Protein AF-A0AAU4DEL6-F1 (afdb_monomer_lite)

Foldseek 3Di:
DDDDDDDDDDDDDDDDDDDDDDDDDDDPPDDDCDDPNDGDPPDDDDPVPVPDDDDDDDDDPVNDPLLVVQCVPQNPLSQLLLCCLQPVDDPLLVVQCDSQLSVQLSVCLVVVHDSQVSTDADDDPDGDPHDCPSSVCVSVVHDDLAPVVCLVVLVVLLVVLVVQVVVDLVGDPSLVSLLSNQLSDDPVSCVVSVVSNLSSLLSHRPVSLVVQCPPDDPSSNVSSVVSVVSSVD

Secondary structure (DSSP, 8-state):
--------------------------------SEETTEE--PPPPPGGGTT---------TTSS-HHHHHHHHHTHHHHHHHHHHHHT--HHHHHH--HHHHHHHHHHHTTT--GGGGS-EEETTEE-----HHHHHHHTT-----HHHHHHTHHHHHHHHHHHHHH-SS--HHHHHHHHHHHTS-HHHHHHTHHHHHHHHHHS-HHHHHGGGSS--HHHHHHHHHHHHHTT-

Radius of gyration: 30.41 Å; chains: 1; bounding box: 71×53×99 Å

Sequence (233 aa):
MAPPTGGCGAPSPVRRRSGCAACPGGRRLQNPPYHLGRKLQVARNNIAQATRFTVSLRIDPADIPANEWLIARYGTVAETVLEWWKNDLDEDGRAWISKRTMERLIKLHGRGLPLEMGTVYLGDGEYAPVPLTAQLDRLAGRRATGLREIARELPAWEARLRSAAEQSTEGANDTDLVHQAIANAELSQLRRHRAAVTRLVALLPPKLRSTYLVGASEDHQRYWMEVFAASRR

Structure (mmCIF, N/CA/C/O backbone):
data_AF-A0AAU4DEL6-F1
#
_entry.id   AF-A0AAU4DEL6-F1
#
loop_
_atom_site.group_PDB
_atom_site.id
_atom_site.type_symbol
_atom_site.label_atom_id
_atom_site.label_alt_id
_atom_site.label_comp_id
_atom_site.label_asym_id
_atom_site.label_entity_id
_atom_site.label_seq_id
_atom_site.pdbx_PDB_ins_code
_atom_site.Cartn_x
_atom_site.Cartn_y
_atom_site.Cartn_z
_atom_site.occupancy
_atom_site.B_iso_or_equiv
_atom_site.auth_seq_id
_atom_site.auth_comp_id
_atom_site.auth_asym_id
_atom_site.auth_atom_id
_atom_site.pdbx_PDB_model_num
ATOM 1 N N . MET A 1 1 ? 46.402 10.983 -73.026 1.00 39.66 1 MET A N 1
ATOM 2 C CA . MET A 1 1 ? 46.515 10.409 -71.664 1.00 39.66 1 MET A CA 1
ATOM 3 C C . MET A 1 1 ? 45.785 11.344 -70.699 1.00 39.66 1 MET A C 1
ATOM 5 O O . MET A 1 1 ? 45.910 12.543 -70.902 1.00 39.66 1 MET A O 1
ATOM 9 N N . ALA A 1 2 ? 44.973 10.838 -69.757 1.00 40.94 2 ALA A N 1
ATOM 10 C CA . ALA A 1 2 ? 44.126 11.622 -68.824 1.00 40.94 2 ALA A CA 1
ATOM 11 C C . ALA A 1 2 ? 43.513 10.709 -67.722 1.00 40.94 2 ALA A C 1
ATOM 13 O O . ALA A 1 2 ? 43.508 9.498 -67.964 1.00 40.94 2 ALA A O 1
ATOM 14 N N . PRO A 1 3 ? 42.907 11.213 -66.605 1.00 66.94 3 PRO A N 1
ATOM 15 C CA . PRO A 1 3 ? 42.892 12.569 -66.017 1.00 66.94 3 PRO A CA 1
ATOM 16 C C . PRO A 1 3 ? 43.730 12.610 -64.689 1.00 66.94 3 PRO A C 1
ATOM 18 O O . PRO A 1 3 ? 44.940 12.553 -64.905 1.00 66.94 3 PRO A O 1
ATOM 21 N N . PRO A 1 4 ? 43.289 12.628 -63.384 1.00 55.12 4 PRO A N 1
ATOM 22 C CA . PRO A 1 4 ? 41.994 12.878 -62.687 1.00 55.12 4 PRO A CA 1
ATOM 23 C C . PRO A 1 4 ? 41.989 13.863 -61.450 1.00 55.12 4 PRO A C 1
ATOM 25 O O . PRO A 1 4 ? 42.859 13.827 -60.593 1.00 55.12 4 PRO A O 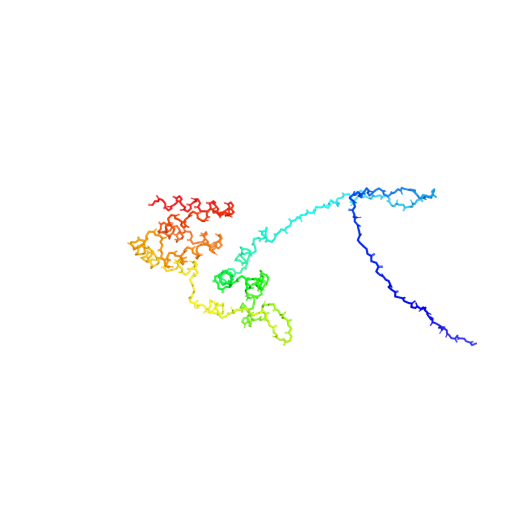1
ATOM 28 N N . THR A 1 5 ? 40.905 14.651 -61.306 1.00 43.62 5 THR A N 1
ATOM 29 C CA . THR A 1 5 ? 40.149 15.060 -60.065 1.00 43.62 5 THR A CA 1
ATOM 30 C C . THR A 1 5 ? 40.777 15.640 -58.755 1.00 43.62 5 THR A C 1
ATOM 32 O O . THR A 1 5 ? 41.512 14.944 -58.063 1.00 43.62 5 THR A O 1
ATOM 35 N N . GLY A 1 6 ? 40.248 16.797 -58.276 1.00 35.41 6 GLY A N 1
ATOM 36 C CA . GLY A 1 6 ? 40.197 17.257 -56.847 1.00 35.41 6 GLY A CA 1
ATOM 37 C C . GLY A 1 6 ? 40.356 18.793 -56.620 1.00 35.41 6 GLY A C 1
ATOM 38 O O . GLY A 1 6 ? 40.948 19.443 -57.471 1.00 35.41 6 GLY A O 1
ATOM 39 N N . GLY A 1 7 ? 39.877 19.471 -55.546 1.00 33.66 7 GLY A N 1
ATOM 40 C CA . GLY A 1 7 ? 38.820 19.143 -54.553 1.00 33.66 7 GLY A CA 1
ATOM 41 C C . GLY A 1 7 ? 38.762 20.004 -53.242 1.00 33.66 7 GLY A C 1
ATOM 42 O O . GLY A 1 7 ? 39.502 19.702 -52.316 1.00 33.66 7 GLY A O 1
ATOM 43 N N . CYS A 1 8 ? 37.799 20.950 -53.106 1.00 34.50 8 CYS A N 1
ATOM 44 C CA . CYS A 1 8 ? 37.372 21.702 -51.872 1.00 34.50 8 CYS A CA 1
ATOM 45 C C . CYS A 1 8 ? 38.402 22.655 -51.177 1.00 34.50 8 CYS A C 1
ATOM 47 O O . CYS A 1 8 ? 39.580 22.608 -51.499 1.00 34.50 8 CYS A O 1
ATOM 49 N N . GLY A 1 9 ? 38.062 23.592 -50.258 1.00 32.12 9 GLY A N 1
ATOM 50 C CA . GLY A 1 9 ? 36.798 23.959 -49.563 1.00 32.12 9 GLY A CA 1
ATOM 51 C C . GLY A 1 9 ? 36.820 25.373 -48.891 1.00 32.12 9 GLY A C 1
ATOM 52 O O . GLY A 1 9 ? 37.677 26.185 -49.223 1.00 32.12 9 GLY A O 1
ATOM 53 N N . ALA A 1 10 ? 35.874 25.696 -47.982 1.00 33.44 10 ALA A N 1
ATOM 54 C CA . ALA A 1 10 ? 35.518 27.075 -47.537 1.00 33.44 10 ALA A CA 1
ATOM 55 C C . ALA A 1 10 ? 35.782 27.414 -46.025 1.00 33.44 10 ALA A C 1
ATOM 57 O O . ALA A 1 10 ? 36.076 26.493 -45.263 1.00 33.44 10 ALA A O 1
ATOM 58 N N . PRO A 1 11 ? 35.687 28.698 -45.566 1.00 40.56 11 PRO A N 1
ATOM 59 C CA . PRO A 1 11 ? 36.192 29.154 -44.250 1.00 40.56 11 PRO A CA 1
ATOM 60 C C . PRO A 1 11 ? 35.156 29.421 -43.113 1.00 40.56 11 PRO A C 1
ATOM 62 O O . PRO A 1 11 ? 33.951 29.239 -43.258 1.00 40.56 11 PRO A O 1
ATOM 65 N N . SER A 1 12 ? 35.701 29.860 -41.965 1.00 30.39 12 SER A N 1
ATOM 66 C CA . SER A 1 12 ? 35.171 29.967 -40.579 1.00 30.39 12 SER A CA 1
ATOM 67 C C . SER A 1 12 ? 34.468 31.336 -40.225 1.00 30.39 12 SER A C 1
ATOM 69 O O . SER A 1 12 ? 34.130 32.065 -41.150 1.00 30.39 12 SER A O 1
ATOM 71 N N . PRO A 1 13 ? 34.264 31.778 -38.944 1.00 59.31 13 PRO A N 1
ATOM 72 C CA . PRO A 1 13 ? 33.252 31.281 -37.976 1.00 59.31 13 PRO A CA 1
ATOM 73 C C . PRO A 1 13 ? 32.582 32.352 -37.022 1.00 59.31 13 PRO A C 1
ATOM 75 O O . PRO A 1 13 ? 32.834 33.544 -37.117 1.00 59.31 13 PRO A O 1
ATOM 78 N N . VAL A 1 14 ? 31.847 31.880 -35.986 1.00 38.12 14 VAL A N 1
ATOM 79 C CA . VAL A 1 14 ? 31.623 32.477 -34.621 1.00 38.12 14 VAL A CA 1
ATOM 80 C C . VAL A 1 14 ? 30.627 33.658 -34.368 1.00 38.12 14 VAL A C 1
ATOM 82 O O . VAL A 1 14 ? 30.887 34.820 -34.636 1.00 38.12 14 VAL A O 1
ATOM 85 N N . ARG A 1 15 ? 29.539 33.305 -33.645 1.00 39.69 15 ARG A N 1
ATOM 86 C CA . ARG A 1 15 ? 28.787 33.960 -32.522 1.00 39.69 15 ARG A CA 1
ATOM 87 C C . ARG A 1 15 ? 28.715 35.499 -32.328 1.00 39.69 15 ARG A C 1
ATOM 89 O O . ARG A 1 15 ? 29.732 36.148 -32.110 1.00 39.69 15 ARG A O 1
ATOM 96 N N . ARG A 1 16 ? 27.509 35.962 -31.928 1.00 31.00 16 ARG A N 1
ATOM 97 C CA . ARG A 1 16 ? 27.265 36.719 -30.661 1.00 31.00 16 ARG A CA 1
ATOM 98 C C . ARG A 1 16 ? 25.814 36.553 -30.135 1.00 31.00 16 ARG A C 1
ATOM 100 O O . ARG A 1 16 ? 25.027 35.842 -30.748 1.00 31.00 16 ARG A O 1
ATOM 107 N N . ARG A 1 17 ? 25.524 37.097 -28.939 1.00 36.41 17 ARG A N 1
ATOM 108 C CA . ARG A 1 17 ? 24.220 37.060 -28.208 1.00 36.41 17 ARG A CA 1
ATOM 109 C C . ARG A 1 17 ? 23.292 38.209 -28.708 1.00 36.41 17 ARG A C 1
ATOM 111 O O . ARG A 1 17 ? 23.746 38.957 -29.562 1.00 36.41 17 ARG A O 1
ATOM 118 N N . SER A 1 18 ? 22.051 38.481 -28.269 1.00 33.19 18 SER A N 1
ATOM 119 C CA . SER A 1 18 ? 21.170 38.046 -27.149 1.00 33.19 18 SER A CA 1
ATOM 120 C C . SER A 1 18 ? 19.751 38.622 -27.375 1.00 33.19 18 SER A C 1
ATOM 122 O O . SER A 1 18 ? 19.644 39.646 -28.041 1.00 33.19 18 SER A O 1
ATOM 124 N N . GLY A 1 19 ? 18.699 38.085 -26.735 1.00 27.64 19 GLY A N 1
ATOM 125 C CA . GLY A 1 19 ? 17.426 38.816 -26.549 1.00 27.64 19 GLY A CA 1
ATOM 126 C C . GLY A 1 19 ? 16.164 37.946 -26.470 1.00 27.64 19 GLY A C 1
ATOM 127 O O . GLY A 1 19 ? 16.015 36.999 -27.235 1.00 27.64 19 GLY A O 1
ATOM 128 N N . CYS A 1 20 ? 15.244 38.291 -25.564 1.00 34.66 20 CYS A N 1
ATOM 129 C CA . CYS A 1 20 ? 13.893 37.719 -25.473 1.00 34.66 20 CYS A CA 1
ATOM 130 C C . CYS A 1 20 ? 12.864 38.688 -26.077 1.00 34.66 20 CYS A C 1
ATOM 132 O O . CYS A 1 20 ? 13.035 39.889 -25.891 1.00 34.66 20 CYS A O 1
ATOM 134 N N . ALA A 1 21 ? 11.764 38.185 -26.660 1.00 35.78 21 ALA A N 1
ATOM 135 C CA . ALA A 1 21 ? 10.404 38.729 -26.471 1.00 35.78 21 ALA A CA 1
ATOM 136 C C . ALA A 1 21 ? 9.321 37.940 -27.245 1.00 35.78 21 ALA A C 1
ATOM 138 O O . ALA A 1 21 ? 9.569 37.416 -28.323 1.00 35.78 21 ALA A O 1
ATOM 139 N N . ALA A 1 22 ? 8.113 37.931 -26.670 1.00 33.72 22 ALA A N 1
ATOM 140 C CA . ALA A 1 22 ? 6.789 37.824 -27.301 1.00 33.72 22 ALA A CA 1
ATOM 141 C C . ALA A 1 22 ? 6.581 36.913 -28.538 1.00 33.72 22 ALA A C 1
ATOM 143 O O . ALA A 1 22 ? 6.872 37.277 -29.674 1.00 33.72 22 ALA A O 1
ATOM 144 N N . CYS A 1 23 ? 5.849 35.812 -28.333 1.00 27.97 23 CYS A N 1
ATOM 145 C CA . CYS A 1 23 ? 5.047 35.163 -29.377 1.00 27.97 23 CYS A CA 1
ATOM 146 C C . CYS A 1 23 ? 3.547 35.425 -29.123 1.00 27.97 23 CYS A C 1
ATOM 148 O O . CYS A 1 23 ? 2.923 34.645 -28.401 1.00 27.97 23 CYS A O 1
ATOM 150 N N . PRO A 1 24 ? 2.944 36.496 -29.676 1.00 38.00 24 PRO A N 1
ATOM 151 C CA . PRO A 1 24 ? 1.492 36.656 -29.657 1.00 38.00 24 PRO A CA 1
ATOM 152 C C . PRO A 1 24 ? 0.825 35.574 -30.524 1.00 38.00 24 PRO A C 1
ATOM 154 O O . PRO A 1 24 ? 1.341 35.183 -31.574 1.00 38.00 24 PRO A O 1
ATOM 157 N N . GLY A 1 25 ? -0.322 35.061 -30.076 1.00 47.31 25 GLY A N 1
ATOM 158 C CA . GLY A 1 25 ? -1.043 33.992 -30.772 1.00 47.31 25 GLY A CA 1
ATOM 159 C C . GLY A 1 25 ? -1.716 34.464 -32.067 1.00 47.31 25 GLY A C 1
ATOM 160 O O . GLY A 1 25 ? -2.221 35.579 -32.136 1.00 47.31 25 GLY A O 1
ATOM 161 N N . GLY A 1 26 ? -1.770 33.594 -33.084 1.00 39.62 26 GLY A N 1
ATOM 162 C CA . GLY A 1 26 ? -2.508 33.885 -34.322 1.00 39.62 26 GLY A CA 1
ATOM 163 C C . GLY A 1 26 ? -1.956 33.232 -35.589 1.00 39.62 26 GLY A C 1
ATOM 164 O O . GLY A 1 26 ? -1.558 33.931 -36.516 1.00 39.62 26 GLY A O 1
ATOM 165 N N . ARG A 1 27 ? -1.957 31.894 -35.685 1.00 36.97 27 ARG A N 1
ATOM 166 C CA . ARG A 1 27 ? -1.540 31.193 -36.917 1.00 36.97 27 ARG A CA 1
ATOM 167 C C . ARG A 1 27 ? -2.744 30.807 -37.792 1.00 36.97 27 ARG A C 1
ATOM 169 O O . ARG A 1 27 ? -3.165 29.654 -37.816 1.00 36.97 27 ARG A O 1
ATOM 176 N N . ARG A 1 28 ? -3.285 31.772 -38.553 1.00 36.47 28 ARG A N 1
ATOM 177 C CA . ARG A 1 28 ? -4.165 31.477 -39.705 1.00 36.47 28 ARG A CA 1
ATOM 178 C C . ARG A 1 28 ? -3.339 30.757 -40.776 1.00 36.47 28 ARG A C 1
ATOM 180 O O . ARG A 1 28 ? -2.631 31.406 -41.539 1.00 36.47 28 ARG A O 1
ATOM 187 N N . LEU A 1 29 ? -3.424 29.429 -40.853 1.00 48.41 29 LEU A N 1
ATOM 188 C CA . LEU A 1 29 ? -2.670 28.641 -41.836 1.00 48.41 29 LEU A CA 1
ATOM 189 C C . LEU A 1 29 ? -3.353 28.600 -43.222 1.00 48.41 29 LEU A C 1
ATOM 191 O O . LEU A 1 29 ? -3.592 27.534 -43.783 1.00 48.41 29 LEU A O 1
ATOM 195 N N . GLN A 1 30 ? -3.667 29.769 -43.784 1.00 47.97 30 GLN A N 1
ATOM 196 C CA . GLN A 1 30 ? -4.041 29.898 -45.194 1.00 47.97 30 GLN A CA 1
ATOM 197 C C . GLN A 1 30 ? -2.790 30.248 -46.001 1.00 47.97 30 GLN A C 1
ATOM 199 O O . GLN A 1 30 ? -2.376 31.402 -46.045 1.00 47.97 30 GLN A O 1
ATOM 204 N N . ASN A 1 31 ? -2.179 29.241 -46.629 1.00 48.47 31 ASN A N 1
ATOM 205 C CA . ASN A 1 31 ? -1.089 29.459 -47.577 1.00 48.47 31 ASN A CA 1
ATOM 206 C C . ASN A 1 31 ? -1.680 30.078 -48.863 1.00 48.47 31 ASN A C 1
ATOM 208 O O . ASN A 1 31 ? -2.509 29.418 -49.500 1.00 48.47 31 ASN A O 1
ATOM 212 N N . PRO A 1 32 ? -1.350 31.331 -49.234 1.00 48.78 32 PRO A N 1
ATOM 213 C CA . PRO A 1 32 ? -2.010 32.000 -50.348 1.00 48.78 32 PRO A CA 1
ATOM 214 C C . PRO A 1 32 ? -1.657 31.316 -51.684 1.00 48.78 32 PRO A C 1
ATOM 216 O O . PRO A 1 32 ? -0.488 31.020 -51.927 1.00 48.78 32 PRO A O 1
ATOM 219 N N . PRO A 1 33 ? -2.626 31.093 -52.596 1.00 53.59 33 PRO A N 1
ATOM 220 C CA . PRO A 1 33 ? -2.383 30.382 -53.859 1.00 53.59 33 PRO A CA 1
ATOM 221 C C . PRO A 1 33 ? -1.513 31.153 -54.875 1.00 53.59 33 PRO A C 1
ATOM 223 O O . PRO A 1 33 ? -1.195 30.628 -55.945 1.00 53.59 33 PRO A O 1
ATOM 226 N N . TYR A 1 34 ? -1.118 32.386 -54.547 1.00 56.31 34 TYR A N 1
ATOM 227 C CA . TYR A 1 34 ? -0.270 33.257 -55.354 1.00 56.31 34 TYR A CA 1
ATOM 228 C C . TYR A 1 34 ? 0.730 33.991 -54.460 1.00 56.31 34 TYR A C 1
ATOM 230 O O . TYR A 1 34 ? 0.371 34.469 -53.383 1.00 56.31 34 TYR A O 1
ATOM 238 N N . HIS A 1 35 ? 1.961 34.150 -54.943 1.00 51.38 35 HIS A N 1
ATOM 239 C CA . HIS A 1 35 ? 2.954 35.045 -54.352 1.00 51.38 35 HIS A CA 1
ATOM 240 C C . HIS A 1 35 ? 3.655 35.815 -55.477 1.00 51.38 35 HIS A C 1
ATOM 242 O O . HIS A 1 35 ? 4.060 35.215 -56.473 1.00 51.38 35 HIS A O 1
ATOM 248 N N . LEU A 1 36 ? 3.739 37.146 -55.349 1.00 49.78 36 LEU A N 1
ATOM 249 C CA . LEU A 1 36 ? 4.329 38.059 -56.346 1.00 49.78 36 LEU A CA 1
ATOM 250 C C . LEU A 1 36 ? 3.878 37.762 -57.796 1.00 49.78 36 LEU A C 1
ATOM 252 O O . LEU A 1 36 ? 4.686 37.607 -58.708 1.00 49.78 36 LEU A O 1
ATOM 256 N N . GLY A 1 37 ? 2.563 37.613 -57.993 1.00 59.66 37 GLY A N 1
ATOM 257 C CA . GLY A 1 37 ? 1.937 37.368 -59.300 1.00 59.66 37 GLY A CA 1
ATOM 258 C C . GLY A 1 37 ? 2.135 35.963 -59.889 1.00 59.66 37 GLY A C 1
ATOM 259 O O . GLY A 1 37 ? 1.442 35.606 -60.841 1.00 59.66 37 GLY A O 1
ATOM 260 N N . ARG A 1 38 ? 3.018 35.124 -59.331 1.00 46.03 38 ARG A N 1
ATOM 261 C CA . ARG A 1 38 ? 3.233 33.751 -59.812 1.00 46.03 38 ARG A CA 1
ATOM 262 C C . ARG A 1 38 ? 2.281 32.773 -59.124 1.00 46.03 38 ARG A C 1
ATOM 264 O O . ARG A 1 38 ? 2.127 32.777 -57.902 1.00 46.03 38 ARG A O 1
ATOM 271 N N . LYS A 1 39 ? 1.649 31.916 -59.930 1.00 50.72 39 LYS A N 1
ATOM 272 C CA . LYS A 1 39 ? 0.781 30.826 -59.469 1.00 50.72 39 LYS A CA 1
ATOM 273 C C . LYS A 1 39 ? 1.649 29.649 -59.030 1.00 50.72 39 LYS A C 1
ATOM 275 O O . LYS A 1 39 ? 2.275 28.999 -59.865 1.00 50.72 39 LYS A O 1
ATOM 280 N N . LEU A 1 40 ? 1.696 29.385 -57.730 1.00 52.69 40 LEU A N 1
ATOM 281 C CA . LEU A 1 40 ? 2.415 28.234 -57.188 1.00 52.69 40 LEU A CA 1
ATOM 282 C C . LEU A 1 40 ? 1.612 26.955 -57.462 1.00 52.69 40 LEU A C 1
ATOM 284 O O . LEU A 1 40 ? 0.390 26.945 -57.301 1.00 52.69 40 LEU A O 1
ATOM 288 N N . GLN A 1 41 ? 2.285 25.857 -57.825 1.00 49.84 41 GLN A N 1
ATOM 289 C CA . GLN A 1 41 ? 1.664 24.526 -57.843 1.00 49.84 41 GLN A CA 1
ATOM 290 C C . GLN A 1 41 ? 1.522 23.991 -56.410 1.00 49.84 41 GLN A C 1
ATOM 292 O O . GLN A 1 41 ? 2.148 23.011 -56.015 1.00 49.84 41 GLN A O 1
ATOM 297 N N . VAL A 1 42 ? 0.689 24.657 -55.609 1.00 53.28 42 VAL A N 1
ATOM 298 C CA . VAL A 1 42 ? 0.233 24.111 -54.332 1.00 53.28 42 VAL A CA 1
ATOM 299 C C . VAL A 1 42 ? -0.678 22.930 -54.656 1.00 53.28 42 VAL A C 1
ATOM 301 O O . VAL A 1 42 ? -1.713 23.105 -55.305 1.00 53.28 42 VAL A O 1
ATOM 304 N N . ALA A 1 43 ? -0.288 21.724 -54.242 1.00 46.25 43 ALA A N 1
ATOM 305 C CA . ALA A 1 43 ? -1.109 20.535 -54.431 1.00 46.25 43 ALA A CA 1
ATOM 306 C C . ALA A 1 43 ? -2.508 20.770 -53.838 1.00 46.25 43 ALA A C 1
ATOM 308 O O . ALA A 1 43 ? -2.633 21.240 -52.704 1.00 46.25 43 ALA A O 1
ATOM 309 N N . ARG A 1 44 ? -3.568 20.444 -54.596 1.00 48.69 44 ARG A N 1
ATOM 310 C CA . ARG A 1 44 ? -4.935 20.444 -54.053 1.00 48.69 44 ARG A CA 1
ATOM 311 C C . ARG A 1 44 ? -4.943 19.548 -52.819 1.00 48.69 44 ARG A C 1
ATOM 313 O O . ARG A 1 44 ? -4.550 18.388 -52.915 1.00 48.69 44 ARG A O 1
ATOM 320 N N . ASN A 1 45 ? -5.384 20.091 -51.684 1.00 50.34 45 ASN A N 1
ATOM 321 C CA . ASN A 1 45 ? -5.450 19.330 -50.445 1.00 50.34 45 ASN A CA 1
ATOM 322 C C . ASN A 1 45 ? -6.360 18.113 -50.668 1.00 50.34 45 ASN A C 1
ATOM 324 O O . ASN A 1 45 ? -7.533 18.268 -51.013 1.00 50.34 45 ASN A O 1
ATOM 328 N N . ASN A 1 46 ? -5.791 16.913 -50.569 1.00 48.31 46 ASN A N 1
ATOM 329 C CA . ASN A 1 46 ? -6.508 15.687 -50.880 1.00 48.31 46 ASN A CA 1
ATOM 330 C C . ASN A 1 46 ? -7.533 15.433 -49.769 1.00 48.31 46 ASN A C 1
ATOM 332 O O . ASN A 1 46 ? -7.179 15.438 -48.592 1.00 48.31 46 ASN A O 1
ATOM 336 N N . ILE A 1 47 ? -8.791 15.177 -50.135 1.00 51.31 47 ILE A N 1
ATOM 337 C CA . ILE A 1 47 ? -9.881 14.918 -49.181 1.00 51.31 47 ILE A CA 1
ATOM 338 C C . ILE A 1 47 ? -9.534 13.723 -48.268 1.00 51.31 47 ILE A C 1
ATOM 340 O O . ILE A 1 47 ? -9.880 13.729 -47.089 1.00 51.31 47 ILE A O 1
ATOM 344 N N . ALA A 1 48 ? -8.718 12.776 -48.748 1.00 48.69 48 ALA A N 1
ATOM 345 C CA . ALA A 1 48 ? -8.157 11.677 -47.956 1.00 48.69 48 ALA A CA 1
ATOM 346 C C . ALA A 1 48 ? -7.178 12.092 -46.824 1.00 48.69 48 ALA A C 1
ATOM 348 O O . ALA A 1 48 ? -6.738 11.231 -46.067 1.00 48.69 48 ALA A O 1
ATOM 349 N N . GLN A 1 49 ? -6.818 13.376 -46.683 1.00 48.38 49 GLN A N 1
ATOM 350 C CA . GLN A 1 49 ? -6.052 13.904 -45.538 1.00 48.38 49 GLN A CA 1
ATOM 351 C C . GLN A 1 49 ? -6.902 14.705 -44.533 1.00 48.38 49 GLN A C 1
ATOM 353 O O . GLN A 1 49 ? -6.374 15.137 -43.507 1.00 48.38 49 GLN A O 1
ATOM 358 N N . ALA A 1 50 ? -8.208 14.876 -44.769 1.00 47.97 50 ALA A N 1
ATOM 359 C CA . ALA A 1 50 ? -9.092 15.668 -43.904 1.00 47.97 50 ALA A CA 1
ATOM 360 C C . ALA A 1 50 ? -9.340 15.056 -42.505 1.00 47.97 50 ALA A C 1
ATOM 362 O O . ALA A 1 50 ? -9.859 15.731 -41.622 1.00 47.97 50 ALA A O 1
ATOM 363 N N . THR A 1 51 ? -8.951 13.800 -42.273 1.00 53.47 51 THR A N 1
ATOM 364 C CA . THR A 1 51 ? -9.162 13.047 -41.022 1.00 53.47 51 THR A CA 1
ATOM 365 C C . THR A 1 51 ? -8.068 13.228 -39.959 1.00 53.47 51 THR A C 1
ATOM 367 O O . THR A 1 51 ? -8.062 12.515 -38.957 1.00 53.47 51 THR A O 1
ATOM 370 N N . ARG A 1 52 ? -7.146 14.189 -40.117 1.00 56.56 52 ARG A N 1
ATOM 371 C CA . ARG A 1 52 ? -6.124 14.517 -39.101 1.00 56.56 52 ARG A CA 1
ATOM 372 C C . ARG A 1 52 ? -6.550 15.676 -38.196 1.00 56.56 52 ARG A C 1
ATOM 374 O O . ARG A 1 52 ? -6.018 16.780 -38.288 1.00 56.56 52 ARG A O 1
ATOM 381 N N . PHE A 1 53 ? -7.482 15.400 -37.288 1.00 63.53 53 PHE A N 1
ATOM 382 C CA . PHE A 1 53 ? -7.786 16.294 -36.169 1.00 63.53 53 PHE A CA 1
ATOM 383 C C . PHE A 1 53 ? -6.743 16.122 -35.057 1.00 63.53 53 PHE A C 1
ATOM 385 O O . PHE A 1 53 ? -6.584 15.031 -34.511 1.00 63.53 53 PHE A O 1
ATOM 392 N N . THR A 1 54 ? -6.032 17.194 -34.703 1.00 65.69 54 THR A N 1
ATOM 393 C CA . THR A 1 54 ? -5.069 17.175 -33.592 1.00 65.69 54 THR A CA 1
ATOM 394 C C . THR A 1 54 ? -5.806 17.250 -32.256 1.00 65.69 54 THR A C 1
ATOM 396 O O . THR A 1 54 ? -6.167 18.335 -31.806 1.00 65.69 54 THR A O 1
ATOM 399 N N . VAL A 1 55 ? -6.008 16.103 -31.607 1.00 72.31 55 VAL A N 1
ATOM 400 C CA . VAL A 1 55 ? -6.497 16.037 -30.222 1.00 72.31 55 VAL A CA 1
ATOM 401 C C . VAL A 1 55 ? -5.302 16.095 -29.271 1.00 72.31 55 VAL A C 1
ATOM 403 O O . VAL A 1 55 ? -4.474 15.188 -29.253 1.00 72.31 55 VAL A O 1
ATOM 406 N N . SER A 1 56 ? -5.206 17.160 -28.475 1.00 80.06 56 SER A N 1
ATOM 407 C CA . SER A 1 56 ? -4.190 17.307 -27.428 1.00 80.06 56 SER A CA 1
ATOM 408 C C . SER A 1 56 ? -4.767 16.931 -26.062 1.00 80.06 56 SER A C 1
ATOM 410 O O . SER A 1 56 ? -5.363 17.772 -25.386 1.00 80.06 56 SER A O 1
ATOM 412 N N . LEU A 1 57 ? -4.587 15.676 -25.651 1.00 83.69 57 LEU A N 1
ATOM 413 C CA . LEU A 1 57 ? -4.870 15.252 -24.281 1.00 83.69 57 LEU A CA 1
ATOM 414 C C . LEU A 1 57 ? -3.732 15.714 -23.358 1.00 83.69 57 LEU A C 1
ATOM 416 O O . LEU A 1 57 ? -2.559 15.493 -23.663 1.00 83.69 57 LEU A O 1
ATOM 420 N N . ARG A 1 58 ? -4.076 16.346 -22.234 1.00 79.62 58 ARG A N 1
ATOM 421 C CA . ARG A 1 58 ? -3.163 16.499 -21.094 1.00 79.62 58 ARG A CA 1
ATOM 422 C C . ARG A 1 58 ? -3.358 15.287 -20.187 1.00 79.62 58 ARG A C 1
ATOM 424 O O . ARG A 1 58 ? -4.494 14.871 -19.992 1.00 79.62 58 ARG A O 1
ATOM 431 N N . ILE A 1 59 ? -2.255 14.723 -19.709 1.00 80.38 59 ILE A N 1
ATOM 432 C CA . ILE A 1 59 ? -2.228 13.608 -18.762 1.00 80.38 59 ILE A CA 1
ATOM 433 C C . ILE A 1 59 ? -1.238 14.021 -17.682 1.00 80.38 59 ILE A C 1
ATOM 435 O O . ILE A 1 59 ? -0.045 14.158 -17.971 1.00 80.38 59 ILE A O 1
ATOM 439 N N . ASP A 1 60 ? -1.726 14.250 -16.473 1.00 76.19 60 ASP A N 1
ATOM 440 C CA . ASP A 1 60 ? -0.893 14.495 -15.304 1.00 76.19 60 ASP A CA 1
ATOM 441 C C . ASP A 1 60 ? -0.574 13.150 -14.607 1.00 76.19 60 ASP A C 1
ATOM 443 O O . ASP A 1 60 ? -1.296 12.166 -14.786 1.00 76.19 60 ASP A O 1
ATOM 447 N N . PRO A 1 61 ? 0.511 13.033 -13.812 1.00 73.62 61 PRO A N 1
ATOM 448 C CA . PRO A 1 61 ? 0.934 11.742 -13.249 1.00 73.62 61 PRO A CA 1
ATOM 449 C C . PRO A 1 61 ? -0.102 11.045 -12.349 1.00 73.62 61 PRO A C 1
ATOM 451 O O . PRO A 1 61 ? 0.002 9.839 -12.132 1.00 73.62 61 PRO A O 1
ATOM 454 N N . ALA A 1 62 ? -1.087 11.792 -11.837 1.00 71.44 62 ALA A N 1
ATOM 455 C CA . ALA A 1 62 ? -2.197 11.281 -11.036 1.00 71.44 62 ALA A CA 1
ATOM 456 C C . ALA A 1 62 ? -3.299 10.593 -11.870 1.00 71.44 62 ALA A C 1
ATOM 458 O O . ALA A 1 62 ? -4.008 9.742 -11.337 1.00 71.44 62 ALA A O 1
ATOM 459 N N . ASP A 1 63 ? -3.413 10.897 -13.169 1.00 74.81 63 ASP A N 1
ATOM 460 C CA . ASP A 1 63 ? -4.431 10.317 -14.064 1.00 74.81 63 ASP A CA 1
ATOM 461 C C . ASP A 1 63 ? -4.142 8.845 -14.416 1.00 74.81 63 ASP A C 1
ATOM 463 O O . ASP A 1 63 ? -4.980 8.143 -14.985 1.00 74.81 63 ASP A O 1
ATOM 467 N N . ILE A 1 64 ? -2.931 8.366 -14.111 1.00 80.44 64 ILE A N 1
ATOM 468 C CA . ILE A 1 64 ? -2.452 7.028 -14.454 1.00 80.44 64 ILE A CA 1
ATOM 469 C C . ILE A 1 64 ? -2.522 6.135 -13.201 1.00 80.44 64 ILE A C 1
ATOM 471 O O . ILE A 1 64 ? -1.691 6.299 -12.304 1.00 80.44 64 ILE A O 1
ATOM 475 N N . PRO A 1 65 ? -3.428 5.134 -13.1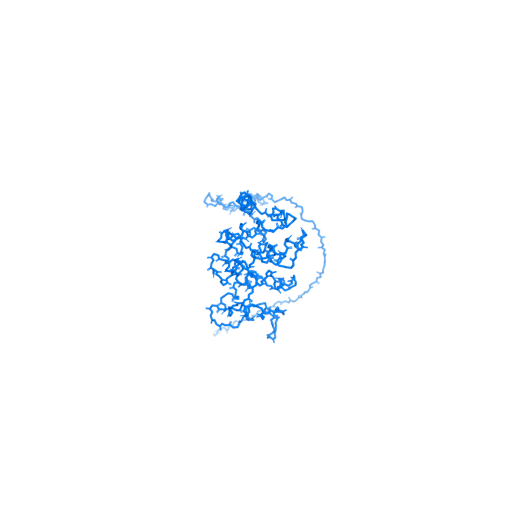30 1.00 84.62 65 PRO A N 1
ATOM 476 C CA . PRO A 1 65 ? -3.571 4.231 -11.979 1.00 84.62 65 PRO A CA 1
ATOM 477 C C . PRO A 1 65 ? -2.445 3.176 -11.928 1.00 84.62 65 PRO A C 1
ATOM 479 O O . PRO A 1 65 ? -2.664 1.967 -12.011 1.00 84.62 65 PRO A O 1
ATOM 482 N N . ALA A 1 66 ? -1.199 3.639 -11.819 1.00 87.56 66 ALA A N 1
ATOM 483 C CA . ALA A 1 66 ? 0.005 2.825 -11.958 1.00 87.56 66 ALA A CA 1
ATOM 484 C C . ALA A 1 66 ? 0.171 1.777 -10.845 1.00 87.56 66 ALA A C 1
ATOM 486 O O . ALA A 1 66 ? 0.710 0.704 -11.105 1.00 87.56 66 ALA A O 1
ATOM 487 N N . ASN A 1 67 ? -0.292 2.063 -9.623 1.00 90.38 67 ASN A N 1
ATOM 488 C CA . ASN A 1 67 ? -0.213 1.121 -8.503 1.00 90.38 67 ASN A CA 1
ATOM 489 C C . ASN A 1 67 ? -1.151 -0.078 -8.738 1.00 90.38 67 ASN A C 1
ATOM 491 O O . ASN A 1 67 ? -0.697 -1.220 -8.736 1.00 90.38 67 ASN A O 1
ATOM 495 N N . GLU A 1 68 ? -2.425 0.183 -9.047 1.00 89.38 68 GLU A N 1
ATOM 496 C CA . GLU A 1 68 ? -3.402 -0.856 -9.403 1.00 89.38 68 GLU A CA 1
ATOM 497 C C . GLU A 1 68 ? -2.988 -1.639 -10.655 1.00 89.38 68 GLU A C 1
ATOM 499 O O . GLU A 1 68 ? -3.139 -2.859 -10.697 1.00 89.38 68 GLU A O 1
ATOM 504 N N . TRP A 1 69 ? -2.378 -0.986 -11.653 1.00 92.12 69 TRP A N 1
ATOM 505 C CA . TRP A 1 69 ? -1.804 -1.689 -12.805 1.00 92.12 69 TRP A CA 1
ATOM 506 C C . TRP A 1 69 ? -0.659 -2.635 -12.406 1.00 92.12 69 TRP A C 1
ATOM 508 O O . TRP A 1 69 ? -0.604 -3.764 -12.895 1.00 92.12 69 TRP A O 1
ATOM 518 N N . LEU A 1 70 ? 0.239 -2.220 -11.502 1.00 93.31 70 LEU A N 1
ATOM 519 C CA . LEU A 1 70 ? 1.313 -3.081 -10.990 1.00 93.31 70 LEU A CA 1
ATOM 520 C C . LEU A 1 70 ? 0.747 -4.289 -10.226 1.00 93.31 70 LEU A C 1
ATOM 522 O O . LEU A 1 70 ? 1.197 -5.412 -10.467 1.00 93.31 70 LEU A O 1
ATOM 526 N N . ILE A 1 71 ? -0.261 -4.088 -9.370 1.00 92.56 71 ILE A N 1
ATOM 527 C CA . ILE A 1 71 ? -0.940 -5.171 -8.635 1.00 92.56 71 ILE A CA 1
ATOM 528 C C . ILE A 1 71 ? -1.656 -6.118 -9.603 1.00 92.56 71 ILE A C 1
ATOM 530 O O . ILE A 1 71 ? -1.440 -7.327 -9.546 1.00 92.56 71 ILE A O 1
ATOM 534 N N . ALA A 1 72 ? -2.434 -5.600 -10.554 1.00 92.06 72 ALA A N 1
ATOM 535 C CA . ALA A 1 72 ? -3.109 -6.418 -11.560 1.00 92.06 72 ALA A CA 1
ATOM 536 C C . ALA A 1 72 ? -2.124 -7.197 -12.454 1.00 92.06 72 ALA A C 1
ATOM 538 O O . ALA A 1 72 ? -2.440 -8.298 -12.908 1.00 92.06 72 ALA A O 1
ATOM 539 N N . ARG A 1 73 ? -0.924 -6.653 -12.710 1.00 93.88 73 ARG A N 1
ATOM 540 C CA . ARG A 1 73 ? 0.071 -7.265 -13.603 1.00 93.88 73 ARG A CA 1
ATOM 541 C C . ARG A 1 73 ? 1.024 -8.246 -12.915 1.00 93.88 73 ARG A C 1
ATOM 543 O O . ARG A 1 73 ? 1.488 -9.167 -13.595 1.00 93.88 73 ARG A O 1
ATOM 550 N N . TYR A 1 74 ? 1.342 -8.056 -11.634 1.00 93.31 74 TYR A N 1
ATOM 551 C CA . TYR A 1 74 ? 2.373 -8.827 -10.915 1.00 93.31 74 TYR A CA 1
ATOM 552 C C . TYR A 1 74 ? 1.940 -9.352 -9.528 1.00 93.31 74 TYR A C 1
ATOM 554 O O . TYR A 1 74 ? 2.716 -10.045 -8.869 1.00 93.31 74 TYR A O 1
ATOM 562 N N . GLY A 1 75 ? 0.711 -9.069 -9.087 1.00 90.62 75 GLY A N 1
ATOM 563 C CA . GLY A 1 75 ? 0.102 -9.638 -7.884 1.00 90.62 75 GLY A CA 1
ATOM 564 C C . GLY A 1 75 ? 0.818 -9.281 -6.579 1.00 90.62 75 GLY A C 1
ATOM 565 O O . GLY A 1 75 ? 1.273 -8.155 -6.377 1.00 90.62 75 GLY A O 1
ATOM 566 N N . THR A 1 76 ? 0.945 -10.269 -5.693 1.00 87.69 76 THR A N 1
ATOM 567 C CA . THR A 1 76 ? 1.476 -10.112 -4.328 1.00 87.69 76 THR A CA 1
ATOM 568 C C . THR A 1 76 ? 2.900 -9.553 -4.260 1.00 87.69 76 THR A C 1
ATOM 570 O O . THR A 1 76 ? 3.240 -8.897 -3.278 1.00 87.69 76 THR A O 1
ATOM 573 N N . VAL A 1 77 ? 3.724 -9.755 -5.295 1.00 90.56 77 VAL A N 1
ATOM 574 C CA . VAL A 1 77 ? 5.078 -9.174 -5.369 1.00 90.56 77 VAL A CA 1
ATOM 575 C C . VAL A 1 77 ? 5.013 -7.656 -5.584 1.00 90.56 77 VAL A C 1
ATOM 577 O O . VAL A 1 77 ? 5.810 -6.924 -5.002 1.00 90.56 77 VAL A O 1
ATOM 580 N N . ALA A 1 78 ? 4.046 -7.163 -6.370 1.00 92.06 78 ALA A N 1
ATOM 581 C CA . ALA A 1 78 ? 3.819 -5.725 -6.517 1.00 92.06 78 ALA A CA 1
ATOM 582 C C . ALA A 1 78 ? 3.262 -5.103 -5.238 1.00 92.06 78 ALA A C 1
ATOM 584 O O . ALA A 1 78 ? 3.724 -4.037 -4.850 1.00 92.06 78 ALA A O 1
ATOM 585 N N . GLU A 1 79 ? 2.316 -5.775 -4.575 1.00 89.94 79 GLU A N 1
ATOM 586 C CA . GLU A 1 79 ? 1.760 -5.333 -3.289 1.00 89.94 79 GLU A CA 1
ATOM 587 C C . GLU A 1 79 ? 2.880 -5.104 -2.267 1.00 89.94 79 GLU A C 1
ATOM 589 O O . GLU A 1 79 ? 3.008 -4.008 -1.734 1.00 89.94 79 GLU A O 1
ATOM 594 N N . THR A 1 80 ? 3.776 -6.079 -2.097 1.00 89.69 80 THR A N 1
ATOM 595 C CA . THR A 1 80 ? 4.894 -5.968 -1.152 1.00 89.69 80 THR A CA 1
ATOM 596 C C . THR A 1 80 ? 5.927 -4.892 -1.538 1.00 89.69 80 THR A C 1
ATOM 598 O O . THR A 1 80 ? 6.446 -4.214 -0.653 1.00 89.69 80 THR A O 1
ATOM 601 N N . VAL A 1 81 ? 6.197 -4.664 -2.832 1.00 91.62 81 VAL A N 1
ATOM 602 C CA . VAL A 1 81 ? 7.048 -3.541 -3.294 1.00 91.62 81 VAL A CA 1
ATOM 603 C C . VAL A 1 81 ? 6.378 -2.178 -3.050 1.00 91.62 81 VAL A C 1
ATOM 605 O O . VAL A 1 81 ? 7.050 -1.224 -2.657 1.00 91.62 81 VAL A O 1
ATOM 608 N N . LEU A 1 82 ? 5.062 -2.073 -3.252 1.00 91.12 82 LEU A N 1
ATOM 609 C CA . LEU A 1 82 ? 4.294 -0.847 -3.009 1.00 91.12 82 LEU A CA 1
ATOM 610 C C . LEU A 1 82 ? 4.176 -0.534 -1.510 1.00 91.12 82 LEU A C 1
ATOM 612 O O . LEU A 1 82 ? 4.275 0.631 -1.129 1.00 91.12 82 LEU A O 1
ATOM 616 N N . GLU A 1 83 ? 4.013 -1.550 -0.661 1.00 88.62 83 GLU A N 1
ATOM 617 C CA . GLU A 1 83 ? 3.986 -1.408 0.800 1.00 88.62 83 GLU A CA 1
ATOM 618 C C . GLU A 1 83 ? 5.308 -0.845 1.344 1.00 88.62 83 GLU A C 1
ATOM 620 O O . GLU A 1 83 ? 5.278 0.034 2.200 1.00 88.62 83 GLU A O 1
ATOM 625 N N . TRP A 1 84 ? 6.465 -1.275 0.823 1.00 90.25 84 TRP A N 1
ATOM 626 C CA . TRP A 1 84 ? 7.770 -0.674 1.155 1.00 90.25 84 TRP A CA 1
ATOM 627 C C . TRP A 1 84 ? 7.893 0.773 0.670 1.00 90.25 84 TRP A C 1
ATOM 629 O O . TRP A 1 84 ? 8.229 1.657 1.456 1.00 90.25 84 TRP A O 1
ATOM 639 N N . TRP A 1 85 ? 7.545 1.043 -0.591 1.00 90.94 85 TRP A N 1
ATOM 640 C CA . TRP A 1 85 ? 7.613 2.397 -1.153 1.00 90.94 85 TRP A CA 1
ATOM 641 C C . TRP A 1 85 ? 6.737 3.413 -0.394 1.00 90.94 85 TRP A C 1
ATOM 643 O O . TRP A 1 85 ? 7.087 4.589 -0.309 1.00 90.94 85 TRP A O 1
ATOM 653 N N . LYS A 1 86 ? 5.614 2.971 0.190 1.00 87.88 86 LYS A N 1
ATOM 654 C CA . LYS A 1 86 ? 4.760 3.815 1.040 1.00 87.88 86 LYS A CA 1
ATOM 655 C C . LYS A 1 86 ? 5.266 3.932 2.480 1.00 87.88 86 LYS A C 1
ATOM 657 O O . LYS A 1 86 ? 5.326 5.046 2.997 1.00 87.88 86 LYS A O 1
ATOM 662 N N . ASN A 1 87 ? 5.576 2.810 3.132 1.00 84.50 87 ASN A N 1
ATOM 663 C CA . ASN A 1 87 ? 5.715 2.749 4.592 1.00 84.50 87 ASN A CA 1
ATOM 664 C C . ASN A 1 87 ? 7.156 2.912 5.105 1.00 84.50 87 ASN A C 1
ATOM 666 O O . ASN A 1 87 ? 7.329 3.267 6.267 1.00 84.50 87 ASN A O 1
ATOM 670 N N . ASP A 1 88 ? 8.166 2.641 4.274 1.00 85.00 88 ASP A N 1
ATOM 671 C CA . ASP A 1 88 ? 9.568 2.496 4.705 1.00 85.00 88 ASP A CA 1
ATOM 672 C C . ASP A 1 88 ? 10.500 3.524 4.059 1.00 85.00 88 ASP A C 1
ATOM 674 O O . ASP A 1 88 ? 11.621 3.718 4.525 1.00 85.00 88 ASP A O 1
ATOM 678 N N . LEU A 1 89 ? 10.046 4.167 2.980 1.00 86.88 89 LEU A N 1
ATOM 679 C CA . LEU A 1 89 ? 10.740 5.280 2.348 1.00 86.88 89 LEU A CA 1
ATOM 680 C C . LEU A 1 89 ? 10.175 6.611 2.842 1.00 86.88 89 LEU A C 1
ATOM 682 O O . LEU A 1 89 ? 8.958 6.818 2.879 1.00 86.88 89 LEU A O 1
ATOM 686 N N . ASP A 1 90 ? 11.093 7.511 3.169 1.00 86.31 90 ASP A N 1
ATOM 687 C CA . ASP A 1 90 ? 10.865 8.941 3.317 1.00 86.31 90 ASP A CA 1
ATOM 688 C C . ASP A 1 90 ? 10.611 9.607 1.951 1.00 86.31 90 ASP A C 1
ATOM 690 O O . ASP A 1 90 ? 10.620 8.960 0.901 1.00 86.31 90 ASP A O 1
ATOM 694 N N . GLU A 1 91 ? 10.328 10.910 1.947 1.00 85.75 91 GLU A N 1
ATOM 695 C CA . GLU A 1 91 ? 9.946 11.603 0.711 1.00 85.75 91 GLU A CA 1
ATOM 696 C C . GLU A 1 91 ? 11.106 11.691 -0.297 1.00 85.75 91 GLU A C 1
ATOM 698 O O . GLU A 1 91 ? 10.896 11.482 -1.494 1.00 85.75 91 GLU A O 1
ATOM 703 N N . ASP A 1 92 ? 12.339 11.875 0.183 1.00 84.81 92 ASP A N 1
ATOM 704 C CA . ASP A 1 92 ? 13.541 11.850 -0.655 1.00 84.81 92 ASP A CA 1
ATOM 705 C C . ASP A 1 92 ? 13.777 10.445 -1.245 1.00 84.81 92 ASP A C 1
ATOM 707 O O . ASP A 1 92 ? 13.983 10.298 -2.454 1.00 84.81 92 ASP A O 1
ATOM 711 N N . GLY A 1 93 ? 13.651 9.381 -0.442 1.00 86.25 93 GLY A N 1
ATOM 712 C CA . GLY A 1 93 ? 13.701 7.994 -0.910 1.00 86.25 93 GLY A CA 1
ATOM 713 C C . GLY A 1 93 ? 12.609 7.666 -1.935 1.00 86.25 93 GLY A C 1
ATOM 714 O O . GLY A 1 93 ? 12.880 7.001 -2.941 1.00 86.25 93 GLY A O 1
ATOM 715 N N . ARG A 1 94 ? 11.383 8.174 -1.751 1.00 88.50 94 ARG A N 1
ATOM 716 C CA . ARG A 1 94 ? 10.290 8.035 -2.733 1.00 88.50 94 ARG A CA 1
ATOM 717 C C . ARG A 1 94 ? 10.594 8.751 -4.045 1.00 88.50 94 ARG A C 1
ATOM 719 O O . ARG A 1 94 ? 10.268 8.193 -5.095 1.00 88.50 94 ARG A O 1
ATOM 726 N N . ALA A 1 95 ? 11.229 9.925 -4.007 1.00 87.56 95 ALA A N 1
ATOM 727 C CA . ALA A 1 95 ? 11.595 10.690 -5.200 1.00 87.56 95 ALA A CA 1
ATOM 728 C C . ALA A 1 95 ? 12.570 9.922 -6.116 1.00 87.56 95 ALA A C 1
ATOM 730 O O . ALA A 1 95 ? 12.423 9.953 -7.341 1.00 87.56 95 ALA A O 1
ATOM 731 N N . TRP A 1 96 ? 13.503 9.150 -5.545 1.00 88.25 96 TRP A N 1
ATOM 732 C CA . TRP A 1 96 ? 14.384 8.246 -6.302 1.00 88.25 96 TRP A CA 1
ATOM 733 C C . TRP A 1 96 ? 13.654 7.031 -6.910 1.00 88.25 96 TRP A C 1
ATOM 735 O O . TRP A 1 96 ? 14.060 6.501 -7.953 1.00 88.25 96 TRP A O 1
ATOM 745 N N . ILE A 1 97 ? 12.569 6.560 -6.287 1.00 90.75 97 ILE A N 1
ATOM 746 C CA . ILE A 1 97 ? 11.877 5.318 -6.661 1.00 90.75 97 ILE A CA 1
ATOM 747 C C . ILE A 1 97 ? 10.608 5.602 -7.481 1.00 90.75 97 ILE A C 1
ATOM 749 O O . ILE A 1 97 ? 9.472 5.572 -7.008 1.00 90.75 97 ILE A O 1
ATOM 753 N N . SER A 1 98 ? 10.804 5.810 -8.785 1.00 90.31 98 SER A N 1
ATOM 754 C CA . SER A 1 98 ? 9.708 5.919 -9.758 1.00 90.31 98 SER A CA 1
ATOM 755 C C . SER A 1 98 ? 8.873 4.628 -9.881 1.00 90.31 98 SER A C 1
ATOM 757 O O . SER A 1 98 ? 9.331 3.520 -9.586 1.00 90.31 98 SER A O 1
ATOM 759 N N . LYS A 1 99 ? 7.664 4.725 -10.456 1.00 90.50 99 LYS A N 1
ATOM 760 C CA . LYS A 1 99 ? 6.823 3.547 -10.769 1.00 90.50 99 LYS A CA 1
ATOM 761 C C . LYS A 1 99 ? 7.520 2.549 -11.713 1.00 90.50 99 LYS A C 1
ATOM 763 O O . LYS A 1 99 ? 7.339 1.340 -11.581 1.00 90.50 99 LYS A O 1
ATOM 768 N N . ARG A 1 100 ? 8.385 3.032 -12.618 1.00 90.19 100 ARG A N 1
ATOM 769 C CA . ARG A 1 100 ? 9.225 2.191 -13.493 1.00 90.19 100 ARG A CA 1
ATOM 770 C C . ARG A 1 100 ? 10.392 1.545 -12.738 1.00 90.19 100 ARG A C 1
ATOM 772 O O . ARG A 1 100 ? 10.792 0.439 -13.095 1.00 90.19 100 ARG A O 1
ATOM 779 N N . THR A 1 101 ? 10.898 2.196 -11.693 1.00 92.94 101 THR A N 1
ATOM 780 C CA . THR A 1 101 ? 11.891 1.640 -10.763 1.00 92.94 101 THR A CA 1
ATOM 781 C C . THR A 1 101 ? 11.291 0.451 -10.009 1.00 92.94 101 THR A C 1
ATOM 783 O O . THR A 1 101 ? 11.851 -0.641 -10.046 1.00 92.94 101 THR A O 1
ATOM 786 N N . MET A 1 102 ? 10.086 0.594 -9.446 1.00 93.69 102 MET A N 1
ATOM 787 C CA . MET A 1 102 ? 9.367 -0.530 -8.822 1.00 93.69 102 MET A CA 1
ATOM 788 C C . MET A 1 102 ? 9.097 -1.682 -9.798 1.00 93.69 102 MET A C 1
ATOM 790 O O . MET A 1 102 ? 9.330 -2.842 -9.461 1.00 93.69 102 MET A O 1
ATOM 794 N N . GLU A 1 103 ? 8.703 -1.389 -11.041 1.00 94.81 103 GLU A N 1
ATOM 795 C CA . GLU A 1 103 ? 8.522 -2.428 -12.064 1.00 94.81 103 GLU A CA 1
ATOM 796 C C . GLU A 1 103 ? 9.828 -3.186 -12.400 1.00 94.81 103 GLU A C 1
ATOM 798 O O . GLU A 1 103 ? 9.786 -4.371 -12.743 1.00 94.81 103 GLU A O 1
ATOM 803 N N . ARG A 1 104 ? 10.999 -2.536 -12.290 1.00 94.56 104 ARG A N 1
ATOM 804 C CA . ARG A 1 104 ? 12.309 -3.205 -12.396 1.00 94.56 104 ARG A CA 1
ATOM 805 C C . ARG A 1 104 ? 12.584 -4.091 -11.184 1.00 94.56 104 ARG A C 1
ATOM 807 O O . ARG A 1 104 ? 12.948 -5.246 -11.386 1.00 94.56 104 ARG A O 1
ATOM 814 N N . LEU A 1 105 ? 12.374 -3.593 -9.963 1.00 94.50 105 LEU A N 1
ATOM 815 C CA . LEU A 1 105 ? 12.592 -4.347 -8.718 1.00 94.50 105 LEU A CA 1
ATOM 816 C C . LEU A 1 105 ? 11.797 -5.665 -8.710 1.00 94.50 105 LEU A C 1
ATOM 818 O O . LEU A 1 105 ? 12.368 -6.727 -8.464 1.00 94.50 105 LEU A O 1
ATOM 822 N N . ILE A 1 106 ? 10.517 -5.621 -9.101 1.00 94.12 106 ILE A N 1
ATOM 823 C CA . ILE A 1 106 ? 9.655 -6.809 -9.261 1.00 94.12 106 ILE A CA 1
ATOM 824 C C . ILE A 1 106 ? 10.271 -7.820 -10.249 1.00 94.12 106 ILE A C 1
ATOM 826 O O . ILE A 1 106 ? 10.328 -9.020 -9.972 1.00 94.12 106 ILE A O 1
ATOM 830 N N . LYS A 1 107 ? 10.759 -7.347 -11.404 1.00 94.50 107 LYS A N 1
ATOM 831 C CA . LYS A 1 107 ? 11.345 -8.197 -12.460 1.00 94.50 107 LYS A CA 1
ATOM 832 C C . LYS A 1 107 ? 12.727 -8.750 -12.114 1.00 94.50 107 LYS A C 1
ATOM 834 O O . LYS A 1 107 ? 13.088 -9.793 -12.652 1.00 94.50 107 LYS A O 1
ATOM 839 N N . LEU A 1 108 ? 13.497 -8.066 -11.270 1.00 94.62 108 LEU A N 1
ATOM 840 C CA . LEU A 1 108 ? 14.790 -8.543 -10.773 1.00 94.62 108 LEU A CA 1
ATOM 841 C C . LEU A 1 108 ? 14.588 -9.618 -9.703 1.00 94.62 108 LEU A C 1
ATOM 843 O O . LEU A 1 108 ? 15.160 -10.700 -9.831 1.00 94.62 108 LEU A O 1
ATOM 847 N N . HIS A 1 109 ? 13.684 -9.385 -8.744 1.00 93.00 109 HIS A N 1
ATOM 848 C CA . HIS A 1 109 ? 13.282 -10.396 -7.762 1.00 93.00 109 HIS A CA 1
ATOM 849 C C . HIS A 1 109 ? 12.782 -11.680 -8.441 1.00 93.00 109 HIS A C 1
ATOM 851 O O . HIS A 1 109 ? 13.309 -12.759 -8.181 1.00 93.00 109 HIS A O 1
ATOM 857 N N . GLY A 1 110 ? 11.858 -11.561 -9.404 1.00 90.75 110 GLY A N 1
ATOM 858 C CA . GLY A 1 110 ? 11.347 -12.690 -10.198 1.00 90.75 110 GLY A CA 1
ATOM 859 C C . GLY A 1 110 ? 12.371 -13.374 -11.121 1.00 90.75 110 GLY A C 1
ATOM 860 O O . GLY A 1 110 ? 11.995 -14.247 -11.900 1.00 90.75 110 GLY A O 1
ATOM 861 N N . ARG A 1 111 ? 13.646 -12.968 -11.072 1.00 93.38 111 ARG A N 1
ATOM 862 C CA . ARG A 1 111 ? 14.789 -13.575 -11.775 1.00 93.38 111 ARG A CA 1
ATOM 863 C C . ARG A 1 111 ? 15.948 -13.942 -10.837 1.00 93.38 111 ARG A C 1
ATOM 865 O O . ARG A 1 111 ? 16.982 -14.378 -11.328 1.00 93.38 111 ARG A O 1
ATOM 872 N N . GLY A 1 112 ? 15.806 -13.742 -9.523 1.00 89.69 112 GLY A N 1
ATOM 873 C CA . GLY A 1 112 ? 16.886 -13.947 -8.551 1.00 89.69 112 GLY A CA 1
ATOM 874 C C . GLY A 1 112 ? 18.064 -12.971 -8.691 1.00 89.69 112 GLY A C 1
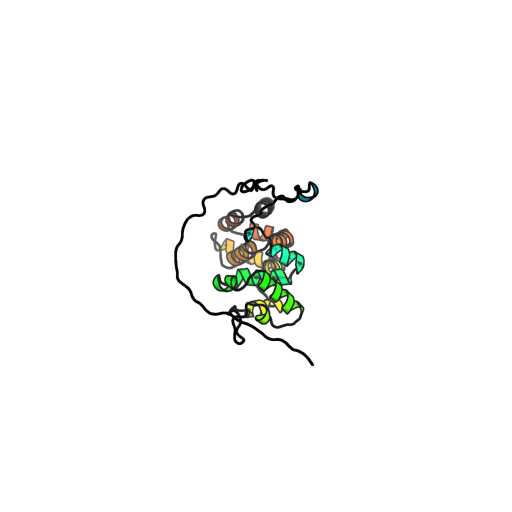ATOM 875 O O . GLY A 1 112 ? 19.167 -13.292 -8.262 1.00 89.69 112 GLY A O 1
ATOM 876 N N . LEU A 1 113 ? 17.858 -11.805 -9.315 1.00 92.44 113 LEU A N 1
ATOM 877 C CA . LEU A 1 113 ? 18.909 -10.813 -9.567 1.00 92.44 113 LEU A CA 1
ATOM 878 C C . LEU A 1 113 ? 18.964 -9.739 -8.460 1.00 92.44 113 LEU A C 1
ATOM 880 O O . LEU A 1 113 ? 17.919 -9.421 -7.882 1.00 92.44 113 LEU A O 1
ATOM 884 N N . PRO A 1 114 ? 20.142 -9.134 -8.187 1.00 90.19 114 PRO A N 1
ATOM 885 C CA . PRO A 1 114 ? 20.284 -8.076 -7.186 1.00 90.19 114 PRO A CA 1
ATOM 886 C C . PRO A 1 114 ? 19.341 -6.894 -7.438 1.00 90.19 114 PRO A C 1
ATOM 888 O O . PRO A 1 114 ? 19.265 -6.365 -8.548 1.00 90.19 114 PRO A O 1
ATOM 891 N N . LEU A 1 115 ? 18.633 -6.459 -6.392 1.00 91.25 115 LEU A N 1
ATOM 892 C CA . LEU A 1 115 ? 17.639 -5.382 -6.488 1.00 91.25 115 LEU A CA 1
ATOM 893 C C . LEU A 1 115 ? 18.253 -4.000 -6.735 1.00 91.25 115 LEU A C 1
ATOM 895 O O . LEU A 1 115 ? 17.604 -3.147 -7.333 1.00 91.25 115 LEU A O 1
ATOM 899 N N . GLU A 1 116 ? 19.501 -3.795 -6.322 1.00 90.75 116 GLU A N 1
ATOM 900 C CA . GLU A 1 116 ? 20.258 -2.554 -6.515 1.00 90.75 116 GLU A CA 1
ATOM 901 C C . GLU A 1 116 ? 20.331 -2.146 -7.995 1.00 90.75 116 GLU A C 1
ATOM 903 O O . GLU A 1 116 ? 20.020 -1.009 -8.339 1.00 90.75 116 GLU A O 1
ATOM 908 N N . MET A 1 117 ? 20.530 -3.117 -8.898 1.00 88.69 117 MET A N 1
ATOM 909 C CA . MET A 1 117 ? 20.485 -2.930 -10.360 1.00 88.69 117 MET A CA 1
ATOM 910 C C . MET A 1 117 ? 19.140 -2.382 -10.887 1.00 88.69 117 MET A C 1
ATOM 912 O O . MET A 1 117 ? 19.014 -2.036 -12.065 1.00 88.69 117 MET A O 1
ATOM 916 N N . GLY A 1 118 ? 18.098 -2.364 -10.052 1.00 87.94 118 GLY A N 1
ATOM 917 C CA . GLY A 1 118 ? 16.770 -1.858 -10.377 1.00 87.94 118 GLY A CA 1
ATOM 918 C C . GLY A 1 118 ? 16.602 -0.358 -10.169 1.00 87.94 118 GLY A C 1
ATOM 919 O O . GLY A 1 118 ? 15.708 0.215 -10.802 1.00 87.94 118 GLY A O 1
ATOM 920 N N . THR A 1 119 ? 17.429 0.262 -9.320 1.00 91.00 119 THR A N 1
ATOM 921 C CA . THR A 1 119 ? 17.322 1.676 -8.927 1.00 91.00 119 THR A CA 1
ATOM 922 C C . THR A 1 119 ? 17.854 2.613 -10.030 1.00 91.00 119 THR A C 1
ATOM 924 O O . THR A 1 119 ? 18.003 2.216 -11.195 1.00 91.00 119 THR A O 1
ATOM 927 N N . VAL A 1 120 ? 18.048 3.898 -9.719 1.00 89.25 120 VAL A N 1
ATOM 928 C CA . VAL A 1 120 ? 18.662 4.857 -10.650 1.00 89.25 120 VAL A CA 1
ATOM 929 C C . VAL A 1 120 ? 20.181 4.740 -10.526 1.00 89.25 120 VAL A C 1
ATOM 931 O O . VAL A 1 120 ? 20.717 4.895 -9.437 1.00 89.25 120 VAL A O 1
ATOM 934 N N . TYR A 1 121 ? 20.864 4.463 -11.634 1.00 88.12 121 TYR A N 1
ATOM 935 C CA . TYR A 1 121 ? 22.326 4.477 -11.708 1.00 88.12 121 TYR A CA 1
ATOM 936 C C . TYR A 1 121 ? 22.827 5.924 -11.776 1.00 88.12 121 TYR A C 1
ATOM 938 O O . TYR A 1 121 ? 22.288 6.705 -12.566 1.00 88.12 121 TYR A O 1
ATOM 946 N N . LEU A 1 122 ? 23.824 6.276 -10.962 1.00 88.25 122 LEU A N 1
ATOM 947 C CA . LEU A 1 122 ? 24.320 7.652 -10.827 1.00 88.25 122 LEU A CA 1
ATOM 948 C C . LEU A 1 122 ? 25.613 7.895 -11.623 1.00 88.25 122 LEU A C 1
ATOM 950 O O . LEU A 1 122 ? 25.779 8.962 -12.211 1.00 88.25 122 LEU A O 1
ATOM 954 N N . GLY A 1 123 ? 26.489 6.893 -11.691 1.00 86.75 123 GLY A N 1
ATOM 955 C CA . GLY A 1 123 ? 27.821 6.977 -12.295 1.00 86.75 123 GLY A CA 1
ATOM 956 C C . GLY A 1 123 ? 28.796 6.058 -11.559 1.00 86.75 123 GLY A C 1
ATOM 957 O O . GLY A 1 123 ? 28.482 5.609 -10.469 1.00 86.75 123 GLY A O 1
ATOM 958 N N . ASP A 1 124 ? 29.942 5.740 -12.162 1.00 84.94 124 ASP A N 1
ATOM 959 C CA . ASP A 1 124 ? 31.109 5.102 -11.515 1.00 84.94 124 ASP A CA 1
ATOM 960 C C . ASP A 1 124 ? 30.868 3.841 -10.644 1.00 84.94 124 ASP A C 1
ATOM 962 O O . ASP A 1 124 ? 31.693 3.476 -9.810 1.00 84.94 124 ASP A O 1
ATOM 966 N N . GLY A 1 125 ? 29.769 3.116 -10.887 1.00 84.00 125 GLY A N 1
ATOM 967 C CA . GLY A 1 125 ? 29.336 1.947 -10.109 1.00 84.00 125 GLY A CA 1
ATOM 968 C C . GLY A 1 125 ? 28.268 2.241 -9.046 1.00 84.00 125 GLY A C 1
ATOM 969 O O . GLY A 1 125 ? 27.658 1.302 -8.541 1.00 84.00 125 GLY A O 1
ATOM 970 N N . GLU A 1 126 ? 27.995 3.511 -8.753 1.00 86.62 126 GLU A N 1
ATOM 971 C CA . GLU A 1 126 ? 27.036 3.966 -7.748 1.00 86.62 126 GLU A CA 1
ATOM 972 C C . GLU A 1 126 ? 25.578 3.955 -8.233 1.00 86.62 126 GLU A C 1
ATOM 974 O O . GLU A 1 126 ? 25.239 4.249 -9.389 1.00 86.62 126 GLU A O 1
ATOM 979 N N . TYR A 1 127 ? 24.692 3.671 -7.283 1.00 88.62 127 TYR A N 1
ATOM 980 C CA . TYR A 1 127 ? 23.245 3.599 -7.436 1.00 88.62 127 TYR A CA 1
ATOM 981 C C . TYR A 1 127 ? 22.555 4.543 -6.442 1.00 88.62 127 TYR A C 1
ATOM 983 O O . TYR A 1 127 ? 23.151 4.965 -5.453 1.00 88.62 127 TYR A O 1
ATOM 991 N N . ALA A 1 128 ? 21.288 4.879 -6.694 1.00 88.44 128 ALA A N 1
ATOM 992 C CA . ALA A 1 128 ? 20.517 5.773 -5.832 1.00 88.44 128 ALA A CA 1
ATOM 993 C C . ALA A 1 128 ? 20.520 5.282 -4.366 1.00 88.44 128 ALA A C 1
ATOM 995 O O . ALA A 1 128 ? 20.194 4.110 -4.140 1.00 88.44 128 ALA A O 1
ATOM 996 N N . PRO A 1 129 ? 20.835 6.152 -3.383 1.00 86.62 129 PRO A N 1
ATOM 997 C CA . PRO A 1 129 ? 21.105 5.771 -1.993 1.00 86.62 129 PRO A CA 1
ATOM 998 C C . PRO A 1 129 ? 19.811 5.492 -1.208 1.00 86.62 129 PRO A C 1
ATOM 1000 O O . PRO A 1 129 ? 19.452 6.204 -0.275 1.00 86.62 129 PRO A O 1
ATOM 1003 N N . VAL A 1 130 ? 19.081 4.454 -1.617 1.00 87.38 130 VAL A N 1
ATOM 1004 C CA . VAL A 1 130 ? 17.761 4.088 -1.090 1.00 87.38 130 VAL A CA 1
ATOM 1005 C C . VAL A 1 130 ? 17.860 2.765 -0.314 1.00 87.38 130 VAL A C 1
ATOM 1007 O O . VAL A 1 130 ? 18.362 1.782 -0.865 1.00 87.38 130 VAL A O 1
ATOM 1010 N N . PRO A 1 131 ? 17.369 2.676 0.938 1.00 86.62 131 PRO A N 1
ATOM 1011 C CA . PRO A 1 131 ? 17.516 1.474 1.759 1.00 86.62 131 PRO A CA 1
ATOM 1012 C C . PRO A 1 131 ? 16.664 0.297 1.247 1.00 86.62 131 PRO A C 1
ATOM 1014 O O . PRO A 1 131 ? 15.452 0.222 1.456 1.00 86.62 131 PRO A O 1
ATOM 1017 N N . LEU A 1 132 ? 17.324 -0.673 0.606 1.00 88.56 132 LEU A N 1
ATOM 1018 C CA . LEU A 1 132 ? 16.701 -1.898 0.078 1.00 88.56 132 LEU A CA 1
ATOM 1019 C C . LEU A 1 132 ? 16.570 -3.039 1.107 1.00 88.56 132 LEU A C 1
ATOM 1021 O O . LEU A 1 132 ? 15.946 -4.054 0.804 1.00 88.56 132 LEU A O 1
ATOM 1025 N N . THR A 1 133 ? 17.130 -2.903 2.313 1.00 85.94 133 THR A N 1
ATOM 1026 C CA . THR A 1 133 ? 17.152 -3.959 3.349 1.00 85.94 133 THR A CA 1
ATOM 1027 C C . THR A 1 133 ? 15.748 -4.415 3.752 1.00 85.94 133 THR A C 1
ATOM 1029 O O . THR A 1 133 ? 15.430 -5.597 3.632 1.00 85.94 133 THR A O 1
ATOM 1032 N N . ALA A 1 134 ? 14.871 -3.479 4.125 1.00 82.94 134 ALA A N 1
ATOM 1033 C CA . ALA A 1 134 ? 13.478 -3.771 4.469 1.00 82.94 134 ALA A CA 1
ATOM 1034 C C . ALA A 1 134 ? 12.703 -4.428 3.307 1.00 82.94 134 ALA A C 1
ATOM 1036 O O . ALA A 1 134 ? 11.849 -5.287 3.530 1.00 82.94 134 ALA A O 1
ATOM 1037 N N . GLN A 1 135 ? 13.031 -4.079 2.058 1.00 86.88 135 GLN A N 1
ATOM 1038 C CA . GLN A 1 135 ? 12.400 -4.672 0.879 1.00 86.88 135 GLN A CA 1
ATOM 1039 C C . GLN A 1 135 ? 12.880 -6.101 0.604 1.00 86.88 135 GLN A C 1
ATOM 1041 O O . GLN A 1 135 ? 12.069 -6.969 0.277 1.00 86.88 135 GLN A O 1
ATOM 1046 N N . LEU A 1 136 ? 14.182 -6.363 0.751 1.00 86.75 136 LEU A N 1
ATOM 1047 C CA . LEU A 1 136 ? 14.751 -7.709 0.658 1.00 86.75 136 LEU A CA 1
ATOM 1048 C C . LEU A 1 136 ? 14.142 -8.633 1.719 1.00 86.75 136 LEU A C 1
ATOM 1050 O O . LEU A 1 136 ? 13.761 -9.758 1.403 1.00 86.75 136 LEU A O 1
ATOM 1054 N N . ASP A 1 137 ? 13.970 -8.136 2.943 1.00 84.75 137 ASP A N 1
ATOM 1055 C CA . ASP A 1 137 ? 13.375 -8.881 4.052 1.00 84.75 137 ASP A CA 1
ATOM 1056 C C . ASP A 1 137 ? 11.928 -9.294 3.774 1.00 84.75 137 ASP A C 1
ATOM 1058 O O . ASP A 1 137 ? 11.569 -10.461 3.954 1.00 84.75 137 ASP A O 1
ATOM 1062 N N . ARG A 1 138 ? 11.108 -8.368 3.267 1.00 83.31 138 ARG A N 1
ATOM 1063 C CA . ARG A 1 138 ? 9.711 -8.647 2.906 1.00 83.31 138 ARG A CA 1
ATOM 1064 C C . ARG A 1 138 ? 9.589 -9.607 1.727 1.00 83.31 138 ARG A C 1
ATOM 1066 O O . ARG A 1 138 ? 8.744 -10.499 1.751 1.00 83.31 138 ARG A O 1
ATOM 1073 N N . LEU A 1 139 ? 10.449 -9.468 0.716 1.00 84.94 139 LEU A N 1
ATOM 1074 C CA . LEU A 1 139 ? 10.507 -10.393 -0.422 1.00 84.94 139 LEU A CA 1
ATOM 1075 C C . LEU A 1 139 ? 11.034 -11.784 -0.036 1.00 84.94 139 LEU A C 1
ATOM 1077 O O . LEU A 1 139 ? 10.656 -12.769 -0.662 1.00 84.94 139 LEU A O 1
ATOM 1081 N N . ALA A 1 140 ? 11.841 -11.883 1.022 1.00 82.56 140 ALA A N 1
ATOM 1082 C CA . ALA A 1 140 ? 12.218 -13.144 1.663 1.00 82.56 140 ALA A CA 1
ATOM 1083 C C . ALA A 1 140 ? 11.125 -13.704 2.604 1.00 82.56 140 ALA A C 1
ATOM 1085 O O . ALA A 1 140 ? 11.346 -14.712 3.275 1.00 82.56 140 ALA A O 1
ATOM 1086 N N . GLY A 1 141 ? 9.948 -13.070 2.676 1.00 70.12 141 GLY A N 1
ATOM 1087 C CA . GLY A 1 141 ? 8.818 -13.517 3.492 1.00 70.12 141 GLY A CA 1
ATOM 1088 C C . GLY A 1 141 ? 8.931 -13.202 4.987 1.00 70.12 141 GLY A C 1
ATOM 1089 O O . GLY A 1 141 ? 8.138 -13.731 5.771 1.00 70.12 141 GLY A O 1
ATOM 1090 N N . ARG A 1 142 ? 9.878 -12.351 5.415 1.00 67.50 142 ARG A N 1
ATOM 1091 C CA . ARG A 1 142 ? 9.907 -11.855 6.801 1.00 67.50 142 ARG A CA 1
ATOM 1092 C C . ARG A 1 142 ? 8.702 -10.935 7.039 1.00 67.50 142 ARG A C 1
ATOM 1094 O O . ARG A 1 142 ? 8.314 -10.166 6.161 1.00 67.50 142 ARG A O 1
ATOM 1101 N N . ARG A 1 143 ? 8.094 -11.030 8.229 1.00 57.50 143 ARG A N 1
ATOM 1102 C CA . ARG A 1 143 ? 6.892 -10.260 8.600 1.00 57.50 143 ARG A CA 1
ATOM 1103 C C . ARG A 1 143 ? 7.141 -8.751 8.497 1.00 57.50 143 ARG A C 1
ATOM 1105 O O . ARG A 1 143 ? 8.065 -8.236 9.116 1.00 57.50 143 ARG A O 1
ATOM 1112 N N . ALA A 1 144 ? 6.230 -8.060 7.823 1.00 61.09 144 ALA A N 1
ATOM 1113 C CA . ALA A 1 144 ? 6.017 -6.623 7.939 1.00 61.09 144 ALA A CA 1
ATOM 1114 C C . ALA A 1 144 ? 4.519 -6.350 8.123 1.00 61.09 144 ALA A C 1
ATOM 1116 O O . ALA A 1 144 ? 3.690 -7.180 7.757 1.00 61.09 144 ALA A O 1
ATOM 1117 N N . THR A 1 145 ? 4.166 -5.207 8.706 1.00 67.31 145 THR A N 1
ATOM 1118 C CA . THR A 1 145 ? 2.789 -4.903 9.133 1.00 67.31 145 THR A CA 1
ATOM 1119 C C . THR A 1 145 ? 1.932 -4.360 7.978 1.00 67.31 145 THR A C 1
ATOM 1121 O O . THR A 1 145 ? 1.447 -3.232 8.023 1.00 67.31 145 THR A O 1
ATOM 1124 N N . GLY A 1 146 ? 1.779 -5.150 6.911 1.00 80.62 146 GLY A N 1
ATOM 1125 C CA . GLY A 1 146 ? 0.883 -4.858 5.789 1.00 80.62 146 GLY A CA 1
ATOM 1126 C C . GLY A 1 146 ? -0.578 -5.204 6.094 1.00 80.62 146 GLY A C 1
ATOM 1127 O O . GLY A 1 146 ? -0.887 -5.919 7.056 1.00 80.62 146 GLY A O 1
ATOM 1128 N N . LEU A 1 147 ? -1.508 -4.745 5.244 1.00 87.38 147 LEU A N 1
ATOM 1129 C CA . LEU A 1 147 ? -2.933 -5.091 5.384 1.00 87.38 147 LEU A CA 1
ATOM 1130 C C . LEU A 1 147 ? -3.149 -6.611 5.276 1.00 87.38 147 LEU A C 1
ATOM 1132 O O . LEU A 1 147 ? -4.022 -7.166 5.944 1.00 87.38 147 LEU A O 1
ATOM 1136 N N . ARG A 1 148 ? -2.336 -7.288 4.456 1.00 86.25 148 ARG A N 1
ATOM 1137 C CA . ARG A 1 148 ? -2.354 -8.743 4.256 1.00 86.25 148 ARG A CA 1
ATOM 1138 C C . ARG A 1 148 ? -2.037 -9.496 5.552 1.00 86.25 148 ARG A C 1
ATOM 1140 O O . ARG A 1 148 ? -2.729 -10.457 5.885 1.00 86.25 148 ARG A O 1
ATOM 1147 N N . GLU A 1 149 ? -1.026 -9.057 6.296 1.00 86.25 149 GLU A N 1
ATOM 1148 C CA . GLU A 1 149 ? -0.593 -9.657 7.560 1.00 86.25 149 GLU A CA 1
ATOM 1149 C C . GLU A 1 149 ? -1.585 -9.361 8.688 1.00 86.25 149 GLU A C 1
ATOM 1151 O O . GLU A 1 149 ? -1.968 -10.280 9.414 1.00 86.25 149 GLU A O 1
ATOM 1156 N N . ILE A 1 150 ? -2.091 -8.125 8.776 1.00 89.00 150 ILE A N 1
ATOM 1157 C CA . ILE A 1 150 ? -3.165 -7.766 9.717 1.00 89.00 150 ILE A CA 1
ATOM 1158 C C . ILE A 1 150 ? -4.419 -8.614 9.452 1.00 89.00 150 ILE A C 1
ATOM 1160 O O . ILE A 1 150 ? -4.998 -9.165 10.386 1.00 89.00 150 ILE A O 1
ATOM 1164 N N . ALA A 1 151 ? -4.820 -8.787 8.188 1.00 90.19 151 ALA A N 1
ATOM 1165 C CA . ALA A 1 151 ? -5.969 -9.615 7.822 1.00 90.19 151 ALA A CA 1
ATOM 1166 C C . ALA A 1 151 ? -5.746 -11.117 8.090 1.00 90.19 151 ALA A C 1
ATOM 1168 O O . ALA A 1 151 ? -6.707 -11.828 8.385 1.00 90.19 151 ALA A O 1
ATOM 1169 N N . ARG A 1 152 ? -4.498 -11.605 8.021 1.00 89.62 152 ARG A N 1
ATOM 1170 C CA . ARG A 1 152 ? -4.128 -12.986 8.381 1.00 89.62 152 ARG A CA 1
ATOM 1171 C C . ARG A 1 152 ? -4.182 -13.227 9.892 1.00 89.62 152 ARG A C 1
ATOM 1173 O O . ARG A 1 152 ? -4.553 -14.317 10.316 1.00 89.62 152 ARG A O 1
ATOM 1180 N N . GLU A 1 153 ? -3.829 -12.226 10.692 1.00 90.00 153 GLU A N 1
ATOM 1181 C CA . GLU A 1 153 ? -3.753 -12.305 12.160 1.00 90.00 153 GLU A CA 1
ATOM 1182 C C . GLU A 1 153 ? -4.922 -11.555 12.845 1.00 90.00 153 GLU A C 1
ATOM 1184 O O . GLU A 1 153 ? -4.849 -11.177 14.016 1.00 90.00 153 GLU A O 1
ATOM 1189 N N . LEU A 1 154 ? -6.033 -11.375 12.114 1.00 92.44 154 LEU A N 1
ATOM 1190 C CA . LEU A 1 154 ? -7.194 -10.552 12.479 1.00 92.44 154 LEU A CA 1
ATOM 1191 C C . LEU A 1 154 ? -7.712 -10.752 13.921 1.00 92.44 154 LEU A C 1
ATOM 1193 O O . LEU A 1 154 ? -7.916 -9.743 14.596 1.00 92.44 154 LEU A O 1
ATOM 1197 N N . PRO A 1 155 ? -7.898 -11.980 14.458 1.00 93.06 155 PRO A N 1
ATOM 1198 C CA . PRO A 1 155 ? -8.411 -12.150 15.822 1.00 93.06 155 PRO A CA 1
ATOM 1199 C C . PRO A 1 155 ? -7.493 -11.562 16.905 1.00 93.06 155 PRO A C 1
ATOM 1201 O O . PRO A 1 155 ? -7.986 -11.076 17.922 1.00 93.06 155 PRO A O 1
ATOM 1204 N N . ALA A 1 156 ? -6.173 -11.575 16.682 1.00 91.81 156 ALA A N 1
ATOM 1205 C CA . ALA A 1 156 ? -5.198 -10.989 17.600 1.00 91.81 156 ALA A CA 1
ATOM 1206 C C . ALA A 1 156 ? -5.193 -9.455 17.505 1.00 91.81 156 ALA A C 1
AT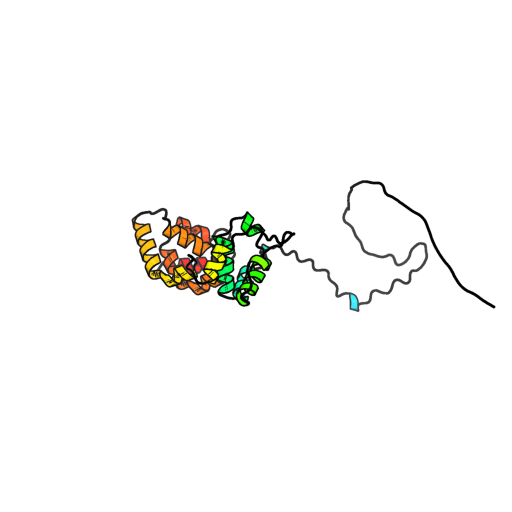OM 1208 O O . ALA A 1 156 ? -5.149 -8.774 18.531 1.00 91.81 156 ALA A O 1
ATOM 1209 N N . TRP A 1 157 ? -5.314 -8.908 16.291 1.00 93.00 157 TRP A N 1
ATOM 1210 C CA . TRP A 1 157 ? -5.443 -7.465 16.080 1.00 93.00 157 TRP A CA 1
ATOM 1211 C C . TRP A 1 157 ? -6.730 -6.896 16.678 1.00 93.00 157 TRP A C 1
ATOM 1213 O O . TRP A 1 157 ? -6.682 -5.862 17.333 1.00 93.00 157 TRP A O 1
ATOM 1223 N N . GLU A 1 158 ? -7.868 -7.581 16.563 1.00 93.44 158 GLU A N 1
ATOM 1224 C CA . GLU A 1 158 ? -9.092 -7.128 17.233 1.00 93.44 158 GLU A CA 1
ATOM 1225 C C . GLU A 1 158 ? -9.002 -7.183 18.761 1.00 93.44 158 GLU A C 1
ATOM 1227 O O . GLU A 1 158 ? -9.560 -6.316 19.429 1.00 93.44 158 GLU A O 1
ATOM 1232 N N . ALA A 1 159 ? -8.321 -8.184 19.331 1.00 91.56 159 ALA A N 1
ATOM 1233 C CA . ALA A 1 159 ? -8.102 -8.251 20.775 1.00 91.56 159 ALA A CA 1
ATOM 1234 C C . ALA A 1 159 ? -7.257 -7.063 21.268 1.00 91.56 159 ALA A C 1
ATOM 1236 O O . ALA A 1 159 ? -7.613 -6.432 22.263 1.00 91.56 159 ALA A O 1
ATOM 1237 N N . ARG A 1 160 ? -6.202 -6.704 20.521 1.00 89.12 160 ARG A N 1
ATOM 1238 C CA . ARG A 1 160 ? -5.395 -5.495 20.759 1.00 89.12 160 ARG A CA 1
ATOM 1239 C C . ARG A 1 160 ? -6.221 -4.216 20.644 1.00 89.12 160 ARG A C 1
ATOM 1241 O O . ARG A 1 160 ? -6.217 -3.421 21.574 1.00 89.12 160 ARG A O 1
ATOM 1248 N N . LEU A 1 161 ? -6.973 -4.036 19.555 1.00 89.38 161 LEU A N 1
ATOM 1249 C CA . LEU A 1 161 ? -7.793 -2.835 19.339 1.00 89.38 161 LEU A CA 1
ATOM 1250 C C . LEU A 1 161 ? -8.884 -2.665 20.408 1.00 89.38 161 LEU A C 1
ATOM 1252 O O . LEU A 1 161 ? -9.131 -1.542 20.837 1.00 89.38 161 LEU A O 1
ATOM 1256 N N . ARG A 1 162 ? -9.503 -3.757 20.882 1.00 89.94 162 ARG A N 1
ATOM 1257 C CA . ARG A 1 162 ? -10.459 -3.709 22.004 1.00 89.94 162 ARG A CA 1
ATOM 1258 C C . ARG A 1 162 ? -9.773 -3.287 23.309 1.00 89.94 162 ARG A C 1
ATOM 1260 O O . ARG A 1 162 ? -10.203 -2.313 23.915 1.00 89.94 162 ARG A O 1
ATOM 1267 N N . SER A 1 163 ? -8.646 -3.913 23.662 1.00 86.12 163 SER A N 1
ATOM 1268 C CA . SER A 1 163 ? -7.844 -3.516 24.833 1.00 86.12 163 SER A CA 1
ATOM 1269 C C . SER A 1 163 ? -7.332 -2.071 24.748 1.00 86.12 163 SER A C 1
ATOM 1271 O O . SER A 1 163 ? -7.221 -1.405 25.773 1.00 86.12 163 SER A O 1
ATOM 1273 N N . ALA A 1 164 ? -7.010 -1.573 23.551 1.00 83.81 164 ALA A N 1
ATOM 1274 C CA . ALA A 1 164 ? -6.597 -0.189 23.339 1.00 83.81 164 ALA A CA 1
ATOM 1275 C C . ALA A 1 164 ? -7.769 0.789 23.528 1.00 83.81 164 ALA A C 1
ATOM 1277 O O . ALA A 1 164 ? -7.601 1.813 24.183 1.00 83.81 164 ALA A O 1
ATOM 1278 N N . ALA A 1 165 ? -8.960 0.457 23.017 1.00 82.62 165 ALA A N 1
ATOM 1279 C CA . ALA A 1 165 ? -10.171 1.266 23.178 1.00 82.62 165 ALA A CA 1
ATOM 1280 C C . ALA A 1 165 ? -10.679 1.323 24.634 1.00 82.62 165 ALA A C 1
ATOM 1282 O O . ALA A 1 165 ? -11.280 2.318 25.033 1.00 82.62 165 ALA A O 1
ATOM 1283 N N . GLU A 1 166 ? -10.410 0.290 25.438 1.00 81.56 166 GLU A N 1
ATOM 1284 C CA . GLU A 1 166 ? -10.657 0.283 26.890 1.00 81.56 166 GLU A CA 1
ATOM 1285 C C . GLU A 1 166 ? -9.704 1.219 27.661 1.00 81.56 166 GLU A C 1
ATOM 1287 O O . GLU A 1 166 ? -10.055 1.704 28.735 1.00 81.56 166 GLU A O 1
ATOM 1292 N N . GLN A 1 167 ? -8.511 1.491 27.118 1.00 76.88 167 GLN A N 1
ATOM 1293 C CA . GLN A 1 167 ? -7.467 2.311 27.753 1.00 76.88 167 GLN A CA 1
ATOM 1294 C C . GLN A 1 167 ? -7.426 3.759 27.236 1.00 76.88 167 GLN A C 1
ATOM 1296 O O . GLN A 1 167 ? -7.005 4.658 27.964 1.00 76.88 167 GLN A O 1
ATOM 1301 N N . SER A 1 168 ? -7.841 4.002 25.989 1.00 73.56 168 SER A N 1
ATOM 1302 C CA . SER A 1 168 ? -7.774 5.306 25.322 1.00 73.56 168 SER A CA 1
ATOM 1303 C C . SER A 1 168 ? -8.896 5.481 24.298 1.00 73.56 168 SER A C 1
ATOM 1305 O O . SER A 1 168 ? -9.058 4.684 23.375 1.00 73.56 168 SER A O 1
ATOM 1307 N N . THR A 1 169 ? -9.633 6.588 24.406 1.00 66.88 169 THR A N 1
ATOM 1308 C CA . THR A 1 169 ? -10.647 7.000 23.418 1.00 66.88 169 THR A CA 1
ATOM 1309 C C . THR A 1 169 ? -10.056 7.749 22.218 1.00 66.88 169 THR A C 1
ATOM 1311 O O . THR A 1 169 ? -10.747 7.949 21.216 1.00 66.88 169 THR A O 1
ATOM 1314 N N . GLU A 1 170 ? -8.786 8.157 22.300 1.00 66.81 170 GLU A N 1
ATOM 1315 C CA . GLU A 1 170 ? -8.069 8.886 21.247 1.00 66.81 170 GLU A CA 1
ATOM 1316 C C . GLU A 1 170 ? -7.442 7.919 20.228 1.00 66.81 170 GLU A C 1
ATOM 1318 O O . GLU A 1 170 ? -7.472 8.178 19.025 1.00 66.81 170 GLU A O 1
ATOM 1323 N N . GLY A 1 171 ? -6.908 6.794 20.717 1.00 67.44 171 GLY A N 1
ATOM 1324 C CA . GLY A 1 171 ? -6.067 5.857 19.971 1.00 67.44 171 GLY A CA 1
ATOM 1325 C C . GLY A 1 171 ? -4.872 5.359 20.796 1.00 67.44 171 GLY A C 1
ATOM 1326 O O . GLY A 1 171 ? -4.662 5.779 21.935 1.00 67.44 171 GLY A O 1
ATOM 1327 N N . ALA A 1 172 ? -4.109 4.438 20.214 1.00 79.38 172 ALA A N 1
ATOM 1328 C CA . ALA A 1 172 ? -2.848 3.902 20.728 1.00 79.38 172 ALA A CA 1
ATOM 1329 C C . ALA A 1 172 ? -2.051 3.304 19.554 1.00 79.38 172 ALA A C 1
ATOM 1331 O O . ALA A 1 172 ? -2.622 3.073 18.490 1.00 79.38 172 ALA A O 1
ATOM 1332 N N . ASN A 1 173 ? -0.778 2.952 19.760 1.00 83.94 173 ASN A N 1
ATOM 1333 C CA . ASN A 1 173 ? 0.122 2.480 18.696 1.00 83.94 173 ASN A CA 1
ATOM 1334 C C . ASN A 1 173 ? -0.465 1.360 17.804 1.00 83.94 173 ASN A C 1
ATOM 1336 O O . ASN A 1 173 ? -0.276 1.384 16.592 1.00 83.94 173 ASN A O 1
ATOM 1340 N N . ASP A 1 174 ? -1.193 0.386 18.371 1.00 85.44 174 ASP A N 1
ATOM 1341 C CA . ASP A 1 174 ? -1.850 -0.677 17.587 1.00 85.44 174 ASP A CA 1
ATOM 1342 C C . ASP A 1 174 ? -2.981 -0.139 16.686 1.00 85.44 174 ASP A C 1
ATOM 1344 O O . ASP A 1 174 ? -3.168 -0.614 15.565 1.00 85.44 174 ASP A O 1
ATOM 1348 N N . THR A 1 175 ? -3.709 0.878 17.151 1.00 87.06 175 THR A N 1
ATOM 1349 C CA . THR A 1 175 ? -4.742 1.598 16.394 1.00 87.06 175 THR A CA 1
ATOM 1350 C C . THR A 1 175 ? -4.132 2.382 15.238 1.00 87.06 175 THR A C 1
ATOM 1352 O O . THR A 1 175 ? -4.656 2.323 14.126 1.00 87.06 175 THR A O 1
ATOM 1355 N N . ASP A 1 176 ? -3.012 3.066 15.474 1.00 86.19 176 ASP A N 1
ATOM 1356 C CA . ASP A 1 176 ? -2.336 3.882 14.461 1.00 86.19 176 ASP A CA 1
ATOM 1357 C C . ASP A 1 176 ? -1.678 3.014 13.379 1.00 86.19 176 ASP A C 1
ATOM 1359 O O . ASP A 1 176 ? -1.811 3.307 12.190 1.00 86.19 176 ASP A O 1
ATOM 1363 N N . LEU A 1 177 ? -1.071 1.883 13.761 1.00 87.19 177 LEU A N 1
ATOM 1364 C CA . LEU A 1 177 ? -0.543 0.883 12.823 1.00 87.19 177 LEU A CA 1
ATOM 1365 C C . LEU A 1 177 ? -1.641 0.315 11.912 1.00 87.19 177 LEU A C 1
ATOM 1367 O O . LEU A 1 177 ? -1.458 0.236 10.695 1.00 87.19 177 LEU A O 1
ATOM 1371 N N . VAL A 1 178 ? -2.800 -0.048 12.475 1.00 89.62 178 VAL A N 1
ATOM 1372 C CA . VAL A 1 178 ? -3.950 -0.517 11.684 1.00 89.62 178 VAL A CA 1
ATOM 1373 C C . VAL A 1 178 ? -4.520 0.612 10.820 1.00 89.62 178 VAL A C 1
ATOM 1375 O O . VAL A 1 178 ? -4.855 0.375 9.658 1.00 89.62 178 VAL A O 1
ATOM 1378 N N . HIS A 1 179 ? -4.588 1.844 11.333 1.00 90.06 179 HIS A N 1
ATOM 1379 C CA . HIS A 1 179 ? -5.051 2.999 10.567 1.00 90.06 179 HIS A CA 1
ATOM 1380 C C . HIS A 1 179 ? -4.156 3.272 9.351 1.00 90.06 179 HIS A C 1
ATOM 1382 O O . HIS A 1 179 ? -4.676 3.359 8.237 1.00 90.06 179 HIS A O 1
ATOM 1388 N N . GLN A 1 180 ? -2.834 3.328 9.546 1.00 87.94 180 GLN A N 1
ATOM 1389 C CA . GLN A 1 180 ? -1.836 3.551 8.497 1.00 87.94 180 GLN A CA 1
ATOM 1390 C C . GLN A 1 180 ? -1.845 2.425 7.456 1.00 87.94 180 GLN A C 1
ATOM 1392 O O . GLN A 1 180 ? -1.878 2.704 6.259 1.00 87.94 180 GLN A O 1
ATOM 1397 N N . ALA A 1 181 ? -1.873 1.158 7.882 1.00 88.88 181 ALA A N 1
ATOM 1398 C CA . ALA A 1 181 ? -1.914 0.020 6.962 1.00 88.88 181 ALA A CA 1
ATOM 1399 C C . ALA A 1 181 ? -3.199 -0.016 6.112 1.00 88.88 181 ALA A C 1
ATOM 1401 O O . ALA A 1 181 ? -3.161 -0.441 4.959 1.00 88.88 181 ALA A O 1
ATOM 1402 N N . ILE A 1 182 ? -4.327 0.460 6.654 1.00 91.12 182 ILE A N 1
ATOM 1403 C CA . ILE A 1 182 ? -5.585 0.610 5.911 1.00 91.12 182 ILE A CA 1
ATOM 1404 C C . ILE A 1 182 ? -5.551 1.841 4.988 1.00 91.12 182 ILE A C 1
ATOM 1406 O O . ILE A 1 182 ? -5.980 1.739 3.842 1.00 91.12 182 ILE A O 1
ATOM 1410 N N . ALA A 1 183 ? -5.030 2.983 5.450 1.00 88.12 183 ALA A N 1
ATOM 1411 C CA . ALA A 1 183 ? -4.923 4.213 4.657 1.00 88.12 183 ALA A CA 1
ATOM 1412 C C . ALA A 1 183 ? -3.974 4.058 3.454 1.00 88.12 183 ALA A C 1
ATOM 1414 O O . ALA A 1 183 ? -4.231 4.604 2.383 1.00 88.12 183 ALA A O 1
ATOM 1415 N N . ASN A 1 184 ? -2.902 3.279 3.619 1.00 87.62 184 ASN A N 1
ATOM 1416 C CA . ASN A 1 184 ? -1.897 3.032 2.587 1.00 87.62 184 ASN A CA 1
ATOM 1417 C C . ASN A 1 184 ? -2.214 1.824 1.683 1.00 87.62 184 ASN A C 1
ATOM 1419 O O . ASN A 1 184 ? -1.439 1.549 0.765 1.00 87.62 184 ASN A O 1
ATOM 1423 N N . ALA A 1 185 ? -3.327 1.113 1.878 1.00 88.06 185 ALA A N 1
ATOM 1424 C CA . ALA A 1 185 ? -3.726 0.005 1.007 1.00 88.06 185 ALA A CA 1
ATOM 1425 C C . ALA A 1 185 ? -4.365 0.501 -0.306 1.00 88.06 185 ALA A C 1
ATOM 1427 O O . ALA A 1 185 ? -5.098 1.486 -0.320 1.00 88.06 185 ALA A O 1
ATOM 1428 N N . GLU A 1 186 ? -4.110 -0.189 -1.421 1.00 88.94 186 GLU A N 1
ATOM 1429 C CA . GLU A 1 186 ? -4.802 0.070 -2.696 1.00 88.94 186 GLU A CA 1
ATOM 1430 C C . GLU A 1 186 ? -6.242 -0.480 -2.677 1.00 88.94 186 GLU A C 1
ATOM 1432 O O . GLU A 1 186 ? -6.572 -1.399 -1.916 1.00 88.94 186 GLU A O 1
ATOM 1437 N N . LEU A 1 187 ? -7.113 0.039 -3.547 1.00 89.25 187 LEU A N 1
ATOM 1438 C CA . LEU A 1 187 ? -8.535 -0.313 -3.572 1.00 89.25 187 LEU A CA 1
ATOM 1439 C C . LEU A 1 187 ? -8.774 -1.802 -3.862 1.00 89.25 187 LEU A C 1
ATOM 1441 O O . LEU A 1 187 ? -9.699 -2.394 -3.303 1.00 89.25 187 LEU A O 1
ATOM 1445 N N . SER A 1 188 ? -7.940 -2.438 -4.684 1.00 88.62 188 SER A N 1
ATOM 1446 C CA . SER A 1 188 ? -7.972 -3.887 -4.908 1.00 88.62 188 SER A CA 1
ATOM 1447 C C . SER A 1 188 ? -7.601 -4.698 -3.662 1.00 88.62 188 SER A C 1
ATOM 1449 O O . SER A 1 188 ? -8.245 -5.717 -3.398 1.00 88.62 188 SER A O 1
ATOM 1451 N N . GLN A 1 189 ? -6.635 -4.243 -2.856 1.00 88.50 189 GLN A N 1
ATOM 1452 C CA . GLN A 1 189 ? -6.283 -4.873 -1.576 1.00 88.50 189 GLN A CA 1
ATOM 1453 C C . GLN A 1 189 ? -7.423 -4.703 -0.562 1.00 88.50 189 GLN A C 1
ATOM 1455 O O . GLN A 1 189 ? -7.857 -5.683 0.048 1.00 88.50 189 GLN A O 1
ATOM 1460 N N . LEU A 1 190 ? -7.966 -3.487 -0.440 1.00 92.25 190 LEU A N 1
ATOM 1461 C CA . LEU A 1 190 ? -9.120 -3.176 0.408 1.00 92.25 190 LEU A CA 1
ATOM 1462 C C . LEU A 1 190 ? -10.337 -4.039 0.036 1.00 92.25 190 LEU A C 1
ATOM 1464 O O . LEU A 1 190 ? -10.899 -4.715 0.897 1.00 92.25 190 LEU A O 1
ATOM 1468 N N . ARG A 1 191 ? -10.694 -4.108 -1.254 1.00 92.69 191 ARG A N 1
ATOM 1469 C CA . ARG A 1 191 ? -11.784 -4.961 -1.764 1.00 92.69 191 ARG A CA 1
ATOM 1470 C C . ARG A 1 191 ? -11.528 -6.450 -1.496 1.00 92.69 191 ARG A C 1
ATOM 1472 O O . ARG A 1 191 ? -12.455 -7.138 -1.072 1.00 92.69 191 ARG A O 1
ATOM 1479 N N . ARG A 1 192 ? -10.293 -6.946 -1.666 1.00 92.88 192 ARG A N 1
ATOM 1480 C CA . ARG A 1 192 ? -9.916 -8.345 -1.366 1.00 92.88 192 ARG A CA 1
ATOM 1481 C C . ARG A 1 192 ? -10.059 -8.684 0.122 1.00 92.88 192 ARG A C 1
ATOM 1483 O O . ARG A 1 192 ? -10.520 -9.770 0.458 1.00 92.88 192 ARG A O 1
ATOM 1490 N N . HIS A 1 193 ? -9.695 -7.759 1.008 1.00 93.62 193 HIS A N 1
ATOM 1491 C CA . HIS A 1 193 ? -9.713 -7.952 2.462 1.00 93.62 193 HIS A CA 1
ATOM 1492 C C . HIS A 1 193 ? -10.926 -7.304 3.161 1.00 93.62 193 HIS A C 1
ATOM 1494 O O . HIS A 1 193 ? -10.933 -7.170 4.386 1.00 93.62 193 HIS A O 1
ATOM 1500 N N . ARG A 1 194 ? -11.987 -6.961 2.413 1.00 93.31 194 ARG A N 1
ATOM 1501 C CA . ARG A 1 194 ? -13.165 -6.197 2.872 1.00 93.31 194 ARG A CA 1
ATOM 1502 C C . ARG A 1 194 ? -13.770 -6.683 4.192 1.00 93.31 194 ARG A C 1
ATOM 1504 O O . ARG A 1 194 ? -14.137 -5.860 5.027 1.00 93.31 194 ARG A O 1
ATOM 1511 N N . ALA A 1 195 ? -13.864 -7.997 4.405 1.00 93.00 195 ALA A N 1
ATOM 1512 C CA . ALA A 1 195 ? -14.404 -8.569 5.643 1.00 93.00 195 ALA A CA 1
ATOM 1513 C C . ALA A 1 195 ? -13.525 -8.270 6.875 1.00 93.00 195 ALA A C 1
ATOM 1515 O O . ALA A 1 195 ? -14.052 -7.948 7.938 1.00 93.00 195 ALA A O 1
ATOM 1516 N N . ALA A 1 196 ? -12.196 -8.315 6.724 1.00 93.81 196 ALA A N 1
ATOM 1517 C CA . ALA A 1 196 ? -11.255 -7.928 7.774 1.00 93.81 196 ALA A CA 1
ATOM 1518 C C . ALA A 1 196 ? -11.272 -6.407 7.989 1.00 93.81 196 ALA A C 1
ATOM 1520 O O . ALA A 1 196 ? -11.427 -5.956 9.120 1.00 93.81 196 ALA A O 1
ATOM 1521 N N . VAL A 1 197 ? -11.216 -5.620 6.905 1.00 94.44 197 VAL A N 1
ATOM 1522 C CA . VAL A 1 197 ? -11.276 -4.147 6.964 1.00 94.44 197 VAL A CA 1
ATOM 1523 C C . VAL A 1 197 ? -12.539 -3.678 7.691 1.00 94.44 197 VAL A C 1
ATOM 1525 O O . VAL A 1 197 ? -12.441 -2.853 8.589 1.00 94.44 197 VAL A O 1
ATOM 1528 N N . THR A 1 198 ? -13.711 -4.242 7.381 1.00 94.69 198 THR A N 1
ATOM 1529 C CA . THR A 1 198 ? -14.985 -3.861 8.026 1.00 94.69 198 THR A CA 1
ATOM 1530 C C . THR A 1 198 ? -14.965 -4.107 9.539 1.00 94.69 198 THR A C 1
ATOM 1532 O O . THR A 1 198 ? -15.415 -3.254 10.303 1.00 94.69 198 THR A O 1
ATOM 1535 N N . ARG A 1 199 ? -14.406 -5.243 9.980 1.00 93.75 199 ARG A N 1
ATOM 1536 C CA . ARG A 1 199 ? -14.297 -5.604 11.404 1.00 93.75 199 ARG A CA 1
ATOM 1537 C C . ARG A 1 199 ? -13.286 -4.730 12.153 1.00 93.75 199 ARG A C 1
ATOM 1539 O O . ARG A 1 199 ? -13.585 -4.265 13.247 1.00 93.75 199 ARG A O 1
ATOM 1546 N N . LEU A 1 200 ? -12.132 -4.446 11.547 1.00 92.56 200 LEU A N 1
ATOM 1547 C CA . LEU A 1 200 ? -11.117 -3.546 12.111 1.00 92.56 200 LEU A CA 1
ATOM 1548 C C . LEU A 1 200 ? -11.648 -2.109 12.225 1.00 92.56 200 LEU A C 1
ATOM 1550 O O . LEU A 1 200 ? -11.548 -1.493 13.280 1.00 92.56 200 LEU A O 1
ATOM 1554 N N . VAL A 1 201 ? -12.282 -1.597 11.166 1.00 92.06 201 VAL A N 1
ATOM 1555 C CA . VAL A 1 201 ? -12.834 -0.232 11.098 1.00 92.06 201 VAL A CA 1
ATOM 1556 C C . VAL A 1 201 ? -13.958 -0.001 12.113 1.00 92.06 201 VAL A C 1
ATOM 1558 O O . VAL A 1 201 ? -14.086 1.116 12.615 1.00 92.06 201 VAL A O 1
ATOM 1561 N N . ALA A 1 202 ? -14.725 -1.032 12.483 1.00 91.06 202 ALA A N 1
ATOM 1562 C CA . ALA A 1 202 ? -15.694 -0.942 13.578 1.00 91.06 202 ALA A CA 1
ATOM 1563 C C . ALA A 1 202 ? -15.034 -0.569 14.924 1.00 91.06 202 ALA A C 1
ATOM 1565 O O . ALA A 1 202 ? -15.624 0.181 15.704 1.00 91.06 202 ALA A O 1
ATOM 1566 N N . LEU A 1 203 ? -13.804 -1.045 15.159 1.00 89.81 203 LEU A N 1
ATOM 1567 C CA . LEU A 1 203 ? -13.024 -0.835 16.385 1.00 89.81 203 LEU A CA 1
ATOM 1568 C C . LEU A 1 203 ? -12.165 0.445 16.367 1.00 89.81 203 LEU A C 1
ATOM 1570 O O . LEU A 1 203 ? -11.649 0.838 17.409 1.00 89.81 203 LEU A O 1
ATOM 1574 N N . LEU A 1 204 ? -12.002 1.117 15.219 1.00 88.88 204 LEU A N 1
ATOM 1575 C CA . LEU A 1 204 ? -11.196 2.344 15.133 1.00 88.88 204 LEU A CA 1
ATOM 1576 C C . LEU A 1 204 ? -11.935 3.571 15.715 1.00 88.88 204 LEU A C 1
ATOM 1578 O O . LEU A 1 204 ? -13.141 3.728 15.479 1.00 88.88 204 LEU A O 1
ATOM 1582 N N . PRO A 1 205 ? -11.240 4.506 16.394 1.00 86.94 205 PRO A N 1
ATOM 1583 C CA . PRO A 1 205 ? -11.808 5.775 16.846 1.00 86.94 205 PRO A CA 1
ATOM 1584 C C . PRO A 1 205 ? -12.528 6.545 15.722 1.00 86.94 205 PRO A C 1
ATOM 1586 O O . PRO A 1 205 ? -12.038 6.577 14.589 1.00 86.94 205 PRO A O 1
ATOM 1589 N N . PRO A 1 206 ? -13.662 7.225 15.994 1.00 85.06 206 PRO A N 1
ATOM 1590 C CA . PRO A 1 206 ? -14.387 7.992 14.976 1.00 85.06 206 PRO A CA 1
ATOM 1591 C C . PRO A 1 206 ? -13.527 9.050 14.265 1.00 85.06 206 PRO A C 1
ATOM 1593 O O . PRO A 1 206 ? -13.702 9.265 13.066 1.00 85.06 206 PRO A O 1
ATOM 1596 N N . LYS A 1 207 ? -12.559 9.648 14.980 1.00 85.31 207 LYS A N 1
ATOM 1597 C CA . LYS A 1 207 ? -11.582 10.616 14.445 1.00 85.31 207 LYS A CA 1
ATOM 1598 C C . LYS A 1 207 ? -10.757 10.060 13.275 1.00 85.31 207 LYS A C 1
ATOM 1600 O O . LYS A 1 207 ? -10.476 10.794 1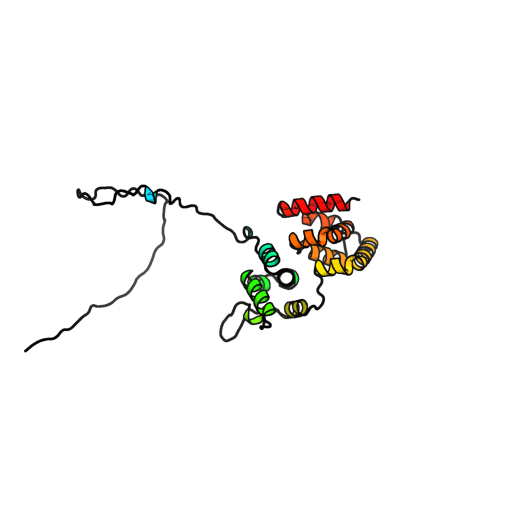2.337 1.00 85.31 207 LYS A O 1
ATOM 1605 N N . LEU A 1 208 ? -10.395 8.775 13.321 1.00 85.81 208 LEU A N 1
ATOM 1606 C CA . LEU A 1 208 ? -9.578 8.110 12.296 1.00 85.81 208 LEU A CA 1
ATOM 1607 C C . LEU A 1 208 ? -10.417 7.514 11.156 1.00 85.81 208 LEU A C 1
ATOM 1609 O O . LEU A 1 208 ? -9.879 7.157 10.114 1.00 85.81 208 LEU A O 1
ATOM 1613 N N . ARG A 1 209 ? -11.742 7.407 11.325 1.00 86.12 209 ARG A N 1
ATOM 1614 C CA . ARG A 1 209 ? -12.649 6.931 10.269 1.00 86.12 209 ARG A CA 1
ATOM 1615 C C . ARG A 1 209 ? -13.033 8.017 9.268 1.00 86.12 209 ARG A C 1
ATOM 1617 O O . ARG A 1 209 ? -13.284 7.701 8.111 1.00 86.12 209 ARG A O 1
ATOM 1624 N N . SER A 1 210 ? -13.096 9.280 9.687 1.00 83.50 210 SER A N 1
ATOM 1625 C CA . SER A 1 210 ? -13.480 10.389 8.802 1.00 83.50 210 SER A CA 1
ATOM 1626 C C . SER A 1 210 ? -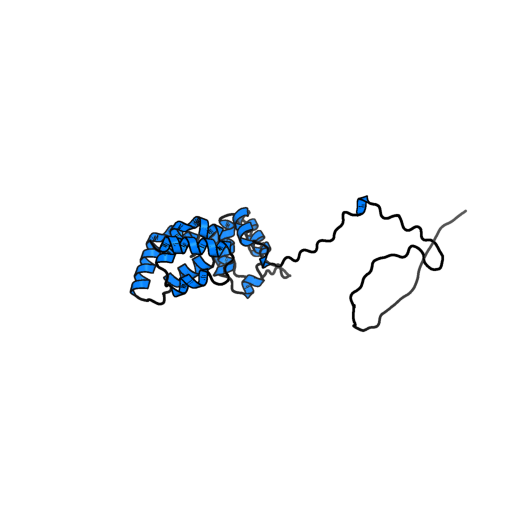12.419 10.708 7.743 1.00 83.50 210 SER A C 1
ATOM 1628 O O . SER A 1 210 ? -12.780 11.095 6.632 1.00 83.50 210 SER A O 1
ATOM 1630 N N . THR A 1 211 ? -11.132 10.503 8.046 1.00 87.50 211 THR A N 1
ATOM 1631 C CA . THR A 1 211 ? -10.018 10.796 7.126 1.00 87.50 211 THR A CA 1
ATOM 1632 C C . THR A 1 211 ? -10.103 9.986 5.831 1.00 87.50 211 THR A C 1
ATOM 1634 O O . THR A 1 211 ? -9.814 10.525 4.768 1.00 87.50 211 THR A O 1
ATOM 1637 N N . TYR A 1 212 ? -10.614 8.749 5.881 1.00 86.38 212 TYR A N 1
ATOM 1638 C CA . TYR A 1 212 ? -10.802 7.871 4.717 1.00 86.38 212 TYR A CA 1
ATOM 1639 C C . TYR A 1 212 ? -11.738 8.425 3.621 1.00 86.38 212 TYR A C 1
ATOM 1641 O O . TYR A 1 212 ? -11.715 7.930 2.494 1.00 86.38 212 TYR A O 1
ATOM 1649 N N . LEU A 1 213 ? -12.566 9.435 3.920 1.00 84.25 213 LEU A N 1
ATOM 1650 C CA . LEU A 1 213 ? -13.442 10.093 2.936 1.00 84.25 213 LEU A CA 1
ATOM 1651 C C . LEU A 1 213 ? -12.843 11.387 2.360 1.00 84.25 213 LEU A C 1
ATOM 1653 O O . LEU A 1 213 ? -13.270 11.841 1.296 1.00 84.25 213 LEU A O 1
ATOM 1657 N N . VAL A 1 214 ? -11.869 11.993 3.044 1.00 81.56 214 VAL A N 1
ATOM 1658 C CA . VAL A 1 214 ? -11.301 13.298 2.679 1.00 81.56 214 VAL A CA 1
ATOM 1659 C C . VAL A 1 214 ? -10.273 13.118 1.563 1.00 81.56 214 VAL A C 1
ATOM 1661 O O . VAL A 1 214 ? -9.315 12.369 1.707 1.00 81.56 214 VAL A O 1
ATOM 1664 N N . GLY A 1 215 ? -10.476 13.790 0.426 1.00 74.94 215 GLY A N 1
ATOM 1665 C CA . GLY A 1 215 ? -9.579 13.704 -0.738 1.00 74.94 215 GLY A CA 1
ATOM 1666 C C . GLY A 1 215 ? -9.616 12.371 -1.504 1.00 74.94 215 GLY A C 1
ATOM 1667 O O . GLY A 1 215 ? -8.956 12.244 -2.531 1.00 74.94 215 GLY A O 1
ATOM 1668 N N . ALA A 1 216 ? -10.396 11.390 -1.044 1.00 79.69 216 ALA A N 1
ATOM 1669 C CA . ALA A 1 216 ? -10.565 10.100 -1.705 1.00 79.69 216 ALA A CA 1
ATOM 1670 C C . ALA A 1 216 ? -11.293 10.232 -3.059 1.00 79.69 216 ALA A C 1
ATOM 1672 O O . ALA A 1 216 ? -12.231 11.019 -3.191 1.00 79.69 216 ALA A O 1
ATOM 1673 N N . SER A 1 217 ? -10.904 9.424 -4.052 1.00 82.06 217 SER A N 1
ATOM 1674 C CA . SER A 1 217 ? -11.610 9.340 -5.341 1.00 82.06 217 SER A CA 1
ATOM 1675 C C . SER A 1 217 ? -12.986 8.674 -5.200 1.00 82.06 217 SER A C 1
ATOM 1677 O O . SER A 1 217 ? -13.227 7.947 -4.236 1.00 82.06 217 SER A O 1
ATOM 1679 N N . GLU A 1 218 ? -13.894 8.886 -6.160 1.00 86.62 218 GLU A N 1
ATOM 1680 C CA . GLU A 1 218 ? -15.293 8.426 -6.059 1.00 86.62 218 GLU A CA 1
ATOM 1681 C C . GLU A 1 218 ? -15.413 6.914 -5.772 1.00 86.62 218 GLU A C 1
ATOM 1683 O O . GLU A 1 218 ? -16.187 6.502 -4.912 1.00 86.62 218 GLU A O 1
ATOM 1688 N N . ASP A 1 219 ? -14.592 6.078 -6.416 1.00 86.56 219 ASP A N 1
ATOM 1689 C CA . ASP A 1 219 ? -14.563 4.627 -6.180 1.00 86.56 219 ASP A CA 1
ATOM 1690 C C . ASP A 1 219 ? -14.083 4.236 -4.767 1.00 86.56 219 ASP A C 1
ATOM 1692 O O . ASP A 1 219 ? -14.551 3.233 -4.215 1.00 86.56 219 ASP A O 1
ATOM 1696 N N . HIS A 1 220 ? -13.185 5.026 -4.163 1.00 88.00 220 HIS A N 1
ATOM 1697 C CA . HIS A 1 220 ? -12.783 4.861 -2.762 1.00 88.00 220 HIS A CA 1
ATOM 1698 C C . HIS A 1 220 ? -13.881 5.354 -1.816 1.00 88.00 220 HIS A C 1
ATOM 1700 O O . HIS A 1 220 ? -14.216 4.650 -0.867 1.00 88.00 220 HIS A O 1
ATOM 1706 N N . GLN A 1 221 ? -14.486 6.517 -2.082 1.00 89.38 221 GLN A N 1
ATOM 1707 C CA . GLN A 1 221 ? -15.612 7.030 -1.293 1.00 89.38 221 GLN A CA 1
ATOM 1708 C C . GLN A 1 221 ? -16.784 6.041 -1.294 1.00 89.38 221 GLN A C 1
ATOM 1710 O O . GLN A 1 221 ? -17.344 5.756 -0.237 1.00 89.38 221 GLN A O 1
ATOM 1715 N N . ARG A 1 222 ? -17.113 5.454 -2.452 1.00 91.31 222 ARG A N 1
ATOM 1716 C CA . ARG A 1 222 ? -18.150 4.423 -2.596 1.00 91.31 222 ARG A CA 1
ATOM 1717 C C . ARG A 1 222 ? -17.830 3.185 -1.756 1.00 91.31 222 ARG A C 1
ATOM 1719 O O . ARG A 1 222 ? -18.663 2.769 -0.954 1.00 91.31 222 ARG A O 1
ATOM 1726 N N . TYR A 1 223 ? -16.603 2.664 -1.856 1.00 92.94 223 TYR A N 1
ATOM 1727 C CA . TYR A 1 223 ? -16.138 1.558 -1.014 1.00 92.94 223 TYR A CA 1
ATOM 1728 C C . TYR A 1 223 ? -16.235 1.886 0.488 1.00 92.94 223 TYR A C 1
ATOM 1730 O O . TYR A 1 223 ? -16.747 1.075 1.260 1.00 92.94 223 TYR A O 1
ATOM 1738 N N . TRP A 1 224 ? -15.810 3.080 0.907 1.00 93.69 224 TRP A N 1
ATOM 1739 C CA . TRP A 1 224 ? -15.857 3.488 2.312 1.00 93.69 224 TRP A CA 1
ATOM 1740 C C . TRP A 1 224 ? -17.280 3.674 2.838 1.00 93.69 224 TRP A C 1
ATOM 1742 O O . TRP A 1 224 ? -17.578 3.199 3.933 1.00 93.69 224 TRP A O 1
ATOM 1752 N N . MET A 1 225 ? -18.188 4.264 2.055 1.00 90.69 225 MET A N 1
ATOM 1753 C CA . MET A 1 225 ? -19.612 4.340 2.404 1.00 90.69 225 MET A CA 1
ATOM 1754 C C . MET A 1 225 ? -20.219 2.947 2.614 1.00 90.69 225 MET A C 1
ATOM 1756 O O . MET A 1 225 ? -20.921 2.729 3.602 1.00 90.69 225 MET A O 1
ATOM 1760 N N . GLU A 1 226 ? -19.909 1.982 1.744 1.00 92.25 226 GLU A N 1
ATOM 1761 C CA . GLU A 1 226 ? -20.362 0.597 1.912 1.00 92.25 226 GLU A CA 1
ATOM 1762 C C . GLU A 1 226 ? -19.768 -0.083 3.161 1.00 92.25 226 GLU A C 1
ATOM 1764 O O . GLU A 1 226 ? -20.474 -0.826 3.849 1.00 92.25 226 GLU A O 1
ATOM 1769 N N . VAL A 1 227 ? -18.490 0.160 3.478 1.00 92.38 227 VAL A N 1
ATOM 1770 C CA . VAL A 1 227 ? -17.839 -0.377 4.687 1.00 92.38 227 VAL A CA 1
ATOM 1771 C C . VAL A 1 227 ? -18.446 0.223 5.955 1.00 92.38 227 VAL A C 1
ATOM 1773 O O . VAL A 1 227 ? -18.773 -0.528 6.870 1.00 92.38 227 VAL A O 1
ATOM 1776 N N . PHE A 1 228 ? -18.677 1.538 6.013 1.00 90.25 228 PHE A N 1
ATOM 1777 C CA . PHE A 1 228 ? -19.302 2.180 7.177 1.00 90.25 228 PHE A CA 1
ATOM 1778 C C . PHE A 1 228 ? -20.783 1.817 7.344 1.00 90.25 228 PHE A C 1
ATOM 1780 O O . PHE A 1 228 ? -21.283 1.794 8.469 1.00 90.25 228 PHE A O 1
ATOM 1787 N N . ALA A 1 229 ? -21.494 1.514 6.254 1.00 88.81 229 ALA A N 1
ATOM 1788 C CA . ALA A 1 229 ? -22.849 0.971 6.317 1.00 88.81 229 ALA A CA 1
ATOM 1789 C C . ALA A 1 229 ? -22.866 -0.466 6.875 1.00 88.81 229 ALA A C 1
ATOM 1791 O O . ALA A 1 229 ? -23.791 -0.833 7.602 1.00 88.81 229 ALA A O 1
ATOM 1792 N N . ALA A 1 230 ? -21.839 -1.266 6.571 1.00 87.38 230 ALA A N 1
ATOM 1793 C CA . ALA A 1 230 ? -21.677 -2.614 7.111 1.00 87.38 230 ALA A CA 1
ATOM 1794 C C . ALA A 1 230 ? -21.195 -2.615 8.575 1.00 87.38 230 ALA A C 1
ATOM 1796 O O . ALA A 1 230 ? -21.720 -3.381 9.375 1.00 87.38 230 ALA A O 1
ATOM 1797 N N . SER A 1 231 ? -20.271 -1.725 8.957 1.00 81.44 231 SER A N 1
ATOM 1798 C CA . SER A 1 231 ? -19.696 -1.621 10.313 1.00 81.44 231 SER A CA 1
ATOM 1799 C C . SER A 1 231 ? -20.593 -0.891 11.334 1.00 81.44 231 SER A C 1
ATOM 1801 O O . SER A 1 231 ? -20.100 -0.390 12.346 1.00 81.44 231 SER A O 1
ATOM 1803 N N . ARG A 1 232 ? -21.888 -0.743 11.033 1.00 66.19 232 ARG A N 1
ATOM 1804 C CA . ARG A 1 232 ? -22.942 -0.204 11.918 1.00 66.19 232 ARG A CA 1
ATOM 1805 C C . ARG A 1 232 ? -23.927 -1.294 12.378 1.00 66.19 232 ARG A C 1
ATOM 1807 O O . ARG A 1 232 ? -24.997 -0.967 12.886 1.00 66.19 232 ARG A O 1
ATOM 1814 N N . ARG A 1 233 ? -23.583 -2.563 12.148 1.00 50.00 233 ARG A N 1
ATOM 1815 C CA . ARG A 1 233 ? -24.311 -3.767 12.564 1.00 50.00 233 ARG A CA 1
ATOM 1816 C C . ARG A 1 233 ? -23.431 -4.600 13.487 1.00 50.00 233 ARG A C 1
ATOM 1818 O O . ARG A 1 233 ? -24.024 -5.253 14.365 1.00 50.00 233 ARG A O 1
#

pLDDT: mean 76.98, std 19.29, range [27.64, 94.81]